Protein AF-A0A1H2PVQ9-F1 (afdb_monomer_lite)

Structure (mmCIF, N/CA/C/O backbone):
data_AF-A0A1H2PVQ9-F1
#
_entry.id   AF-A0A1H2PVQ9-F1
#
loop_
_atom_site.group_PDB
_atom_site.id
_atom_site.type_symbol
_atom_site.label_atom_id
_atom_site.label_alt_id
_atom_site.label_comp_id
_atom_site.label_asym_id
_atom_site.label_entity_id
_atom_site.label_seq_id
_atom_site.pdbx_PDB_ins_code
_atom_site.Cartn_x
_atom_site.Cartn_y
_atom_site.Cartn_z
_atom_site.occupancy
_atom_site.B_iso_or_equiv
_atom_site.auth_seq_id
_atom_site.auth_comp_id
_atom_site.auth_asym_id
_atom_site.auth_atom_id
_atom_site.pdbx_PDB_model_num
ATOM 1 N N . MET A 1 1 ? 23.076 -23.804 39.103 1.00 46.53 1 MET A N 1
ATOM 2 C CA . MET A 1 1 ? 24.367 -23.085 39.183 1.00 46.53 1 MET A CA 1
ATOM 3 C C . MET A 1 1 ? 24.792 -22.706 37.768 1.00 46.53 1 MET A C 1
ATOM 5 O O . MET A 1 1 ? 24.762 -23.569 36.904 1.00 46.53 1 MET A O 1
ATOM 9 N N . LYS A 1 2 ? 25.068 -21.416 37.525 1.00 51.56 2 LYS A N 1
ATOM 10 C CA . LYS A 1 2 ? 25.688 -20.866 36.295 1.00 51.56 2 LYS A CA 1
ATOM 11 C C . LYS A 1 2 ? 27.209 -21.142 36.318 1.00 51.56 2 LYS A C 1
ATOM 13 O O . LYS A 1 2 ? 27.710 -21.389 37.415 1.00 51.56 2 LYS A O 1
ATOM 18 N N . PRO A 1 3 ? 27.922 -21.135 35.172 1.00 59.91 3 PRO A N 1
ATOM 19 C CA . PRO A 1 3 ? 28.405 -19.909 34.477 1.00 59.91 3 PRO A CA 1
ATOM 20 C C . PRO A 1 3 ? 28.147 -19.989 32.946 1.00 59.91 3 PRO A C 1
ATOM 22 O O . PRO A 1 3 ? 28.034 -21.085 32.422 1.00 59.91 3 PRO A O 1
ATOM 25 N N . VAL A 1 4 ? 27.906 -18.977 32.098 1.00 60.16 4 VAL A N 1
ATOM 26 C CA . VAL A 1 4 ? 28.283 -17.555 31.901 1.00 60.16 4 VAL A CA 1
ATOM 27 C C . VAL A 1 4 ? 29.777 -17.296 31.700 1.00 60.16 4 VAL A C 1
ATOM 29 O O . VAL A 1 4 ? 30.481 -17.169 32.693 1.00 60.16 4 VAL A O 1
ATOM 32 N N . ALA A 1 5 ? 30.197 -17.132 30.430 1.00 50.91 5 ALA A N 1
ATOM 33 C CA . ALA A 1 5 ? 31.037 -16.046 29.867 1.00 50.91 5 ALA A CA 1
ATOM 34 C C . ALA A 1 5 ? 31.346 -16.325 28.347 1.00 50.91 5 ALA A C 1
ATOM 36 O O . ALA A 1 5 ? 30.966 -17.391 27.873 1.00 50.91 5 ALA A O 1
ATOM 37 N N . PRO A 1 6 ? 31.984 -15.428 27.552 1.00 63.31 6 PRO A N 1
ATOM 38 C CA . PRO A 1 6 ? 31.331 -14.244 26.967 1.00 63.31 6 PRO A CA 1
ATOM 39 C C . PRO A 1 6 ? 31.821 -13.854 25.529 1.00 63.31 6 PRO A C 1
ATOM 41 O O . PRO A 1 6 ? 32.657 -14.520 24.933 1.00 63.31 6 PRO A O 1
ATOM 44 N N . LEU A 1 7 ? 31.356 -12.678 25.062 1.00 49.09 7 LEU A N 1
ATOM 45 C CA . LEU A 1 7 ? 31.967 -11.745 24.084 1.00 49.09 7 LEU A CA 1
ATOM 46 C C . LEU A 1 7 ? 31.963 -12.103 22.584 1.00 49.09 7 LEU A C 1
ATOM 48 O O . LEU A 1 7 ? 32.812 -12.853 22.139 1.00 49.09 7 LEU A O 1
ATOM 52 N N . PHE A 1 8 ? 31.182 -11.363 21.778 1.00 46.44 8 PHE A N 1
ATOM 53 C CA . PHE A 1 8 ? 31.713 -10.695 20.575 1.00 46.44 8 PHE A CA 1
ATOM 54 C C . PHE A 1 8 ? 30.860 -9.480 20.133 1.00 46.44 8 PHE A C 1
ATOM 56 O O . PHE A 1 8 ? 29.680 -9.589 19.828 1.00 46.44 8 PHE A O 1
ATOM 63 N N . ARG A 1 9 ? 31.542 -8.325 20.125 1.00 50.41 9 ARG A N 1
ATOM 64 C CA . ARG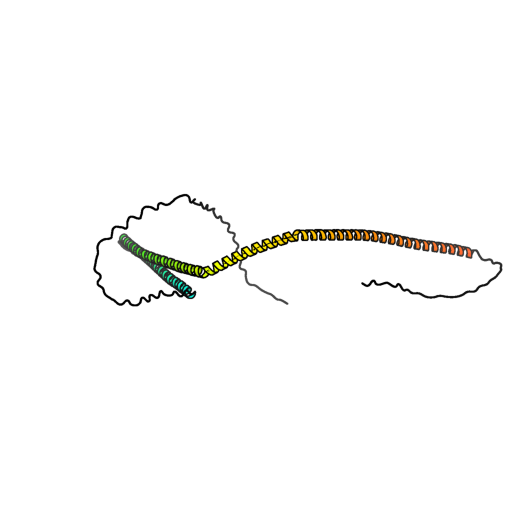 A 1 9 ? 31.454 -7.131 19.252 1.00 50.41 9 ARG A CA 1
ATOM 65 C C . ARG A 1 9 ? 30.114 -6.444 18.906 1.00 50.41 9 ARG A C 1
ATOM 67 O O . ARG A 1 9 ? 29.373 -6.846 18.022 1.00 50.41 9 ARG A O 1
ATOM 74 N N . ARG A 1 10 ? 29.995 -5.238 19.488 1.00 47.19 10 ARG A N 1
ATOM 75 C CA . ARG A 1 10 ? 29.680 -3.923 18.876 1.00 47.19 10 ARG A CA 1
ATOM 76 C C . ARG A 1 10 ? 29.527 -3.878 17.341 1.00 47.19 10 ARG A C 1
ATOM 78 O O . ARG A 1 10 ? 30.500 -4.114 16.630 1.00 47.19 10 ARG A O 1
ATOM 85 N N . ALA A 1 11 ? 28.417 -3.293 16.890 1.00 44.25 11 ALA A N 1
ATOM 86 C CA . ALA A 1 11 ? 28.393 -2.334 15.786 1.00 44.25 11 ALA A CA 1
ATOM 87 C C . ALA A 1 11 ? 27.448 -1.181 16.164 1.00 44.25 11 ALA A C 1
ATOM 89 O O . ALA A 1 11 ? 26.279 -1.392 16.476 1.00 44.25 11 ALA A O 1
ATOM 90 N N . ALA A 1 12 ? 28.008 0.025 16.221 1.00 43.41 12 ALA A N 1
ATOM 91 C CA . ALA A 1 12 ? 27.301 1.273 16.450 1.00 43.41 12 ALA A CA 1
ATOM 92 C C . ALA A 1 12 ? 26.666 1.726 15.129 1.00 43.41 12 ALA A C 1
ATOM 94 O O . ALA A 1 12 ? 27.373 1.859 14.133 1.00 43.41 12 ALA A O 1
ATOM 95 N N . ALA A 1 13 ? 25.356 1.969 15.125 1.00 44.56 13 ALA A N 1
ATOM 96 C CA . ALA A 1 13 ? 24.691 2.703 14.056 1.00 44.56 13 ALA A CA 1
ATOM 97 C C . ALA A 1 13 ? 24.511 4.148 14.526 1.00 44.56 13 ALA A C 1
ATOM 99 O O . ALA A 1 13 ? 23.856 4.415 15.534 1.00 44.56 13 ALA A O 1
ATOM 100 N N . ALA A 1 14 ? 25.183 5.048 13.817 1.00 44.88 14 ALA A N 1
ATOM 101 C CA . ALA A 1 14 ? 25.147 6.481 14.011 1.00 44.88 14 ALA A CA 1
ATOM 102 C C . ALA A 1 14 ? 23.733 7.026 13.766 1.00 44.88 14 ALA A C 1
ATOM 104 O O . ALA A 1 14 ? 23.119 6.752 12.737 1.00 44.88 14 ALA A O 1
ATOM 105 N N . ALA A 1 15 ? 23.248 7.816 14.718 1.00 42.25 15 ALA A N 1
ATOM 106 C CA . ALA A 1 15 ? 22.128 8.718 14.531 1.00 42.25 15 ALA A CA 1
ATOM 107 C C . ALA A 1 15 ? 22.682 10.049 14.006 1.00 42.25 15 ALA A C 1
ATOM 109 O O . ALA A 1 15 ? 23.440 10.716 14.709 1.00 42.25 15 ALA A O 1
ATOM 110 N N . SER A 1 16 ? 22.300 10.420 12.785 1.00 45.09 16 SER A N 1
ATOM 111 C CA . SER A 1 16 ? 22.458 11.778 12.260 1.00 45.09 16 SER A CA 1
ATOM 112 C C . SER A 1 16 ? 21.083 12.453 12.213 1.00 45.09 16 SER A C 1
ATOM 114 O O . SER A 1 16 ? 20.136 11.835 11.722 1.00 45.09 16 SER A O 1
ATOM 116 N N . PRO A 1 17 ? 20.949 13.696 12.707 1.00 56.31 17 PRO A N 1
ATOM 117 C CA . PRO A 1 17 ? 19.758 14.511 12.525 1.00 56.31 17 PRO A CA 1
ATOM 118 C C . PRO A 1 17 ? 19.891 15.327 11.233 1.00 56.31 17 PRO A C 1
ATOM 120 O O . PRO A 1 17 ? 20.794 16.152 11.116 1.00 56.31 17 PRO A O 1
ATOM 123 N N . GLU A 1 18 ? 18.990 15.126 10.274 1.00 51.50 18 GLU A N 1
ATOM 124 C CA . GLU A 1 18 ? 18.892 15.984 9.091 1.00 51.50 18 GLU A CA 1
ATOM 125 C C . GLU A 1 18 ? 17.583 16.780 9.158 1.00 51.50 18 GLU A C 1
ATOM 127 O O . GLU A 1 18 ? 16.498 16.302 8.830 1.00 51.50 18 GLU A O 1
ATOM 132 N N . GLN A 1 19 ? 17.703 18.000 9.684 1.00 49.19 19 GLN A N 1
ATOM 133 C CA . GLN A 1 19 ? 16.797 19.107 9.409 1.00 49.19 19 GLN A CA 1
ATOM 134 C C . GLN A 1 19 ? 17.254 19.745 8.095 1.00 49.19 19 GLN A C 1
ATOM 136 O O . GLN A 1 19 ? 18.367 20.262 8.032 1.00 49.19 19 GLN A O 1
ATOM 141 N N . ALA A 1 20 ? 16.396 19.747 7.079 1.00 47.53 20 ALA A N 1
ATOM 142 C CA . ALA A 1 20 ? 16.506 20.674 5.961 1.00 47.53 20 ALA A CA 1
ATOM 143 C C . ALA A 1 20 ? 15.124 20.934 5.346 1.00 47.53 20 ALA A C 1
ATOM 145 O O . ALA A 1 20 ? 14.461 20.044 4.813 1.00 47.53 20 ALA A O 1
ATOM 146 N N . ASP A 1 21 ? 14.718 22.189 5.504 1.00 43.69 21 ASP A N 1
ATOM 147 C CA . ASP A 1 21 ? 13.762 22.980 4.738 1.00 43.69 21 ASP A CA 1
ATOM 148 C C . ASP A 1 21 ? 13.148 22.346 3.485 1.00 43.69 21 ASP A C 1
ATOM 150 O O . ASP A 1 21 ? 13.800 22.133 2.462 1.00 43.69 21 ASP A O 1
ATOM 154 N N . THR A 1 22 ? 11.824 22.185 3.515 1.00 50.00 22 THR A N 1
ATOM 155 C CA . THR A 1 22 ? 11.014 22.010 2.307 1.00 50.00 22 THR A CA 1
ATOM 156 C C . THR A 1 22 ? 10.300 23.329 1.997 1.00 50.00 22 THR A C 1
ATOM 158 O O . THR A 1 22 ? 9.441 23.748 2.776 1.00 50.00 22 THR A O 1
ATOM 161 N N . PRO A 1 23 ? 10.601 24.009 0.874 1.00 61.19 23 PRO A N 1
ATOM 162 C CA . PRO A 1 23 ? 9.884 25.215 0.503 1.00 61.19 23 PRO A CA 1
ATOM 163 C C . PRO A 1 23 ? 8.470 24.896 0.005 1.00 61.19 23 PRO A C 1
ATOM 165 O O . PRO A 1 23 ? 8.250 24.150 -0.953 1.00 61.19 23 PRO A O 1
ATOM 168 N N . MET A 1 24 ? 7.530 25.549 0.681 1.00 46.62 24 MET A N 1
ATOM 169 C CA . MET A 1 24 ? 6.178 25.927 0.283 1.00 46.62 24 MET A CA 1
ATOM 170 C C . MET A 1 24 ? 6.015 26.026 -1.249 1.00 46.62 24 MET A C 1
ATOM 172 O O . MET A 1 24 ? 6.406 27.010 -1.878 1.00 46.62 24 MET A O 1
ATOM 176 N N . ARG A 1 25 ? 5.409 25.009 -1.874 1.00 49.91 25 ARG A N 1
ATOM 177 C CA . ARG A 1 25 ? 4.905 25.104 -3.251 1.00 49.91 25 ARG A CA 1
ATOM 178 C C . ARG A 1 25 ? 3.414 25.401 -3.214 1.00 49.91 25 ARG A C 1
ATOM 180 O O . ARG A 1 25 ? 2.591 24.515 -3.010 1.00 49.91 25 ARG A O 1
ATOM 187 N N . CYS A 1 26 ? 3.096 26.672 -3.439 1.00 43.72 26 CYS A N 1
ATOM 188 C CA . CYS A 1 26 ? 1.770 27.164 -3.782 1.00 43.72 26 CYS A CA 1
ATOM 189 C C . CYS A 1 26 ? 1.224 26.419 -5.011 1.00 43.72 26 CYS A C 1
ATOM 191 O O . CYS A 1 26 ? 1.587 26.725 -6.147 1.00 43.72 26 CYS A O 1
ATOM 193 N N . THR A 1 27 ? 0.317 25.466 -4.810 1.00 51.00 27 THR A N 1
ATOM 194 C CA . THR A 1 27 ? -0.536 24.949 -5.883 1.00 51.00 27 THR A CA 1
ATOM 195 C C . THR A 1 27 ? -1.654 25.954 -6.134 1.00 51.00 27 THR A C 1
ATOM 197 O O . THR A 1 27 ? -2.670 25.970 -5.441 1.00 51.00 27 THR A O 1
ATOM 200 N N . ARG A 1 28 ? -1.441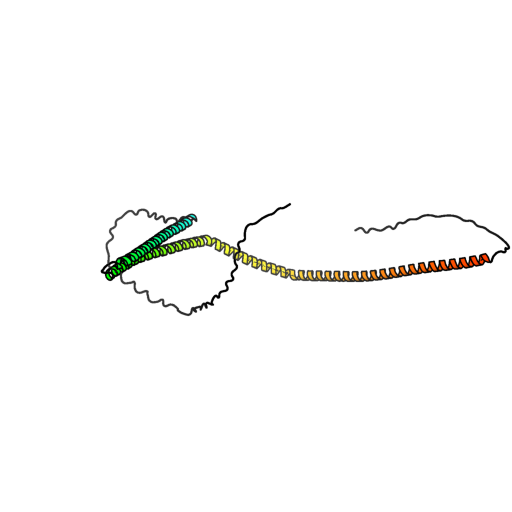 26.826 -7.120 1.00 52.88 28 ARG A N 1
ATOM 201 C CA . ARG A 1 28 ? -2.470 27.700 -7.684 1.00 52.88 28 ARG A CA 1
ATOM 202 C C . ARG A 1 28 ? -3.415 26.840 -8.522 1.00 52.88 28 ARG A C 1
ATOM 204 O O . ARG A 1 28 ? -3.032 26.322 -9.565 1.00 52.88 28 ARG A O 1
ATOM 211 N N . THR A 1 29 ? -4.635 26.682 -8.035 1.00 47.88 29 THR A N 1
ATOM 212 C CA . THR A 1 29 ? -5.787 26.132 -8.747 1.00 47.88 29 THR A CA 1
ATOM 213 C C . THR A 1 29 ? -6.168 27.051 -9.917 1.00 47.88 29 THR A C 1
ATOM 215 O O . THR A 1 29 ? -6.478 28.222 -9.686 1.00 47.88 29 THR A O 1
ATOM 218 N N . PRO A 1 30 ? -6.169 26.589 -11.182 1.00 58.12 30 PRO A N 1
ATOM 219 C CA . PRO A 1 30 ? -6.862 27.307 -12.238 1.00 58.12 30 PRO A CA 1
ATOM 220 C C . PRO A 1 30 ? -8.361 27.002 -12.157 1.00 58.12 30 PRO A C 1
ATOM 222 O O . PRO A 1 30 ? -8.808 25.864 -12.279 1.00 58.12 30 PRO A O 1
ATOM 225 N N . SER A 1 31 ? -9.109 28.073 -11.909 1.00 49.84 31 SER A N 1
ATOM 226 C CA . SER A 1 31 ? -10.562 28.159 -11.958 1.00 49.84 31 SER A CA 1
ATOM 227 C C . SER A 1 31 ? -11.101 27.659 -13.303 1.00 49.84 31 SER A C 1
ATOM 229 O O . SER A 1 31 ? -10.715 28.156 -14.361 1.00 49.84 31 SER A O 1
ATOM 231 N N . LEU A 1 32 ? -12.008 26.683 -13.245 1.00 51.34 32 LEU A N 1
ATOM 232 C CA . LEU A 1 32 ? -12.871 26.279 -14.350 1.00 51.34 32 LEU A CA 1
ATOM 233 C C . LEU A 1 32 ? -13.966 27.338 -14.504 1.00 51.34 32 LEU A C 1
ATOM 235 O O . LEU A 1 32 ? -14.970 27.311 -13.797 1.00 51.34 32 LEU A O 1
ATOM 239 N N . ALA A 1 33 ? -13.772 28.268 -15.434 1.00 46.38 33 ALA A N 1
ATOM 240 C CA . ALA A 1 33 ? -14.823 29.167 -15.881 1.00 46.38 33 ALA A CA 1
ATOM 241 C C . ALA A 1 33 ? -14.842 29.212 -17.411 1.00 46.38 33 ALA A C 1
ATOM 243 O O . ALA A 1 33 ? -13.882 29.641 -18.040 1.00 46.38 33 ALA A O 1
ATOM 244 N N . SER A 1 34 ? -15.982 28.790 -17.961 1.00 54.53 34 SER A N 1
ATOM 245 C CA . SER A 1 34 ? -16.495 29.122 -19.292 1.00 54.53 34 SER A CA 1
ATOM 246 C C . SER A 1 34 ? -15.650 28.735 -20.505 1.00 54.53 34 SER A C 1
ATOM 248 O O . SER A 1 34 ? -14.763 29.474 -20.898 1.00 54.53 34 SER A O 1
ATOM 250 N N . LEU A 1 35 ? -16.070 27.674 -21.202 1.00 50.03 35 LEU A N 1
ATOM 251 C CA . LEU A 1 35 ? -16.243 27.678 -22.662 1.00 50.03 35 LEU A CA 1
ATOM 252 C C . LEU A 1 35 ? -17.237 26.568 -23.041 1.00 50.03 35 LEU A C 1
ATOM 254 O O . LEU A 1 35 ? -16.970 25.375 -22.927 1.00 50.03 35 LEU A O 1
ATOM 258 N N . ARG A 1 36 ? -18.438 27.008 -23.419 1.00 53.19 36 ARG A N 1
ATOM 259 C CA . ARG A 1 36 ? -19.508 26.207 -24.026 1.00 53.19 36 ARG A CA 1
ATOM 260 C C . ARG A 1 36 ? -19.235 26.016 -25.536 1.00 53.19 36 ARG A C 1
ATOM 262 O O . ARG A 1 36 ? -18.372 26.701 -26.080 1.00 53.19 36 ARG A O 1
ATOM 269 N N . PRO A 1 37 ? -19.932 25.076 -26.201 1.00 50.53 37 PRO A N 1
ATOM 270 C CA . PRO A 1 37 ? -19.406 24.326 -27.339 1.00 50.53 37 PRO A CA 1
ATOM 271 C C . PRO A 1 37 ? -19.652 25.002 -28.694 1.00 50.53 37 PRO A C 1
ATOM 273 O O . PRO A 1 37 ? -20.776 25.374 -29.019 1.00 50.53 37 PRO A O 1
ATOM 276 N N . LEU A 1 38 ? -18.617 25.047 -29.534 1.00 48.50 38 LEU A N 1
ATOM 277 C CA . LEU A 1 38 ? -18.740 25.211 -30.984 1.00 48.50 38 LEU A CA 1
ATOM 278 C C . LEU A 1 38 ? -18.745 23.812 -31.614 1.00 48.50 38 LEU A C 1
ATOM 280 O O . LEU A 1 38 ? -17.711 23.271 -31.987 1.00 48.50 38 LEU A O 1
ATOM 284 N N . THR A 1 39 ? -19.929 23.205 -31.684 1.00 53.03 39 THR A N 1
ATOM 285 C CA . THR A 1 39 ? -20.186 21.978 -32.457 1.00 53.03 39 THR A CA 1
ATOM 286 C C . THR A 1 39 ? -21.333 22.251 -33.419 1.00 53.03 39 THR A C 1
ATOM 288 O O . THR A 1 39 ? -22.479 21.958 -33.117 1.00 53.03 39 THR A O 1
ATOM 291 N N . ALA A 1 40 ? -21.027 22.888 -34.551 1.00 50.62 40 ALA A N 1
ATOM 292 C CA . ALA A 1 40 ? -21.907 22.968 -35.721 1.00 50.62 40 ALA A CA 1
ATOM 293 C C . ALA A 1 40 ? -21.153 23.608 -36.901 1.00 50.62 40 ALA A C 1
ATOM 295 O O . ALA A 1 40 ? -21.370 24.777 -37.183 1.00 50.62 40 ALA A O 1
ATOM 296 N N . ALA A 1 41 ? -20.228 22.877 -37.539 1.00 45.88 41 ALA A N 1
ATOM 297 C CA . ALA A 1 41 ? -19.776 23.114 -38.926 1.00 45.88 41 ALA A CA 1
ATOM 298 C C . ALA A 1 41 ? -18.613 22.172 -39.298 1.00 45.88 41 ALA A C 1
ATOM 300 O O . ALA A 1 41 ? -17.490 22.613 -39.512 1.00 45.88 41 ALA A O 1
ATOM 301 N N . LEU A 1 42 ? -18.855 20.860 -39.351 1.00 41.91 42 LEU A N 1
ATOM 302 C CA . LEU A 1 42 ? -17.997 19.937 -40.116 1.00 41.91 42 LEU A CA 1
ATOM 303 C C . LEU A 1 42 ? -18.757 18.643 -40.439 1.00 41.91 42 LEU A C 1
ATOM 305 O O . LEU A 1 42 ? -18.307 17.530 -40.208 1.00 41.91 42 LEU A O 1
ATOM 309 N N . ALA A 1 43 ? -19.965 18.825 -40.965 1.00 42.72 43 ALA A N 1
ATOM 310 C CA . ALA A 1 43 ? -20.783 17.786 -41.579 1.00 42.72 43 ALA A CA 1
ATOM 311 C C . ALA A 1 43 ? -21.198 18.271 -42.976 1.00 42.72 43 ALA A C 1
ATOM 313 O O . ALA A 1 43 ? -22.370 18.502 -43.234 1.00 42.72 43 ALA A O 1
ATOM 314 N N . ALA A 1 44 ? -20.213 18.537 -43.839 1.00 42.28 44 ALA A N 1
ATOM 315 C CA . ALA A 1 44 ? -20.416 18.861 -45.256 1.00 42.28 44 ALA A CA 1
ATOM 316 C C . ALA A 1 44 ? -19.080 18.813 -46.025 1.00 42.28 44 ALA A C 1
ATOM 318 O O . ALA A 1 44 ? -18.648 19.813 -46.585 1.00 42.28 44 ALA A O 1
ATOM 319 N N . ALA A 1 45 ? -18.368 17.680 -46.001 1.00 41.88 45 ALA A N 1
ATOM 320 C CA . ALA A 1 45 ? -17.164 17.504 -46.831 1.00 41.88 45 ALA A CA 1
ATOM 321 C C . ALA A 1 45 ? -16.841 16.036 -47.175 1.00 41.88 45 ALA A C 1
ATOM 323 O O . ALA A 1 45 ? -15.690 15.701 -47.421 1.00 41.88 45 ALA A O 1
ATOM 324 N N . LEU A 1 46 ? -17.841 15.148 -47.200 1.00 42.78 46 LEU A N 1
ATOM 325 C CA . LEU A 1 46 ? -17.706 13.768 -47.693 1.00 42.78 46 LEU A CA 1
ATOM 326 C C . LEU A 1 46 ? -18.980 13.376 -48.456 1.00 42.78 46 LEU A C 1
ATOM 328 O O . LEU A 1 46 ? -19.724 12.487 -48.062 1.00 42.78 46 LEU A O 1
ATOM 332 N N . ALA A 1 47 ? -19.278 14.114 -49.524 1.00 46.06 47 ALA A N 1
ATOM 333 C CA . ALA A 1 47 ? -20.384 13.805 -50.429 1.00 46.06 47 ALA A CA 1
ATOM 334 C C . ALA A 1 47 ? -20.086 14.259 -51.867 1.00 46.06 47 ALA A C 1
ATOM 336 O O . ALA A 1 47 ? -20.952 14.819 -52.521 1.00 46.06 47 ALA A O 1
ATOM 337 N N . VAL A 1 48 ? -18.862 14.046 -52.363 1.00 49.22 48 VAL A N 1
ATOM 338 C CA . VAL A 1 48 ? -18.546 14.109 -53.802 1.00 49.22 48 VAL A CA 1
ATOM 339 C C . VAL A 1 48 ? -17.395 13.142 -54.088 1.00 49.22 48 VAL A C 1
ATOM 341 O O . VAL A 1 48 ? -16.248 13.551 -54.147 1.00 49.22 48 VAL A O 1
ATOM 344 N N . PHE A 1 49 ? -17.689 11.846 -54.179 1.00 43.19 49 PHE A N 1
ATOM 345 C CA . PHE A 1 49 ? -16.946 10.873 -55.000 1.00 43.19 49 PHE A CA 1
ATOM 346 C C . PHE A 1 49 ? -17.788 9.589 -55.094 1.00 43.19 49 PHE A C 1
ATOM 348 O O . PHE A 1 49 ? -17.412 8.506 -54.661 1.00 43.19 49 PHE A O 1
ATOM 355 N N . ALA A 1 50 ? -19.005 9.749 -55.616 1.00 44.91 50 ALA A N 1
ATOM 356 C CA . ALA A 1 50 ? -19.856 8.657 -56.061 1.00 44.91 50 ALA A CA 1
ATOM 357 C C . ALA A 1 50 ? -20.023 8.822 -57.574 1.00 44.91 50 ALA A C 1
ATOM 359 O O . ALA A 1 50 ? -20.737 9.715 -58.023 1.00 44.91 50 ALA A O 1
ATOM 360 N N . GLY A 1 51 ? -19.317 8.008 -58.358 1.00 41.09 51 GLY A N 1
ATOM 361 C CA . GLY A 1 51 ? -19.478 7.995 -59.808 1.00 41.09 51 GLY A CA 1
ATOM 362 C C . GLY A 1 51 ? -18.298 7.375 -60.546 1.00 41.09 51 GLY A C 1
ATOM 363 O O . GLY A 1 51 ? -17.225 7.959 -60.583 1.00 41.09 51 GLY A O 1
ATOM 364 N N . ALA A 1 52 ? -18.576 6.241 -61.192 1.00 47.84 52 ALA A N 1
ATOM 365 C CA . ALA A 1 52 ? -17.777 5.557 -62.211 1.00 47.84 52 ALA A CA 1
ATOM 366 C C . ALA A 1 52 ? -16.606 4.686 -61.722 1.00 47.84 52 ALA A C 1
ATOM 368 O O . ALA A 1 52 ? -15.466 5.121 -61.662 1.00 47.84 52 ALA A O 1
ATOM 369 N N . LEU A 1 53 ? -16.906 3.403 -61.490 1.00 48.47 53 LEU A N 1
ATOM 370 C CA . LEU A 1 53 ? -16.290 2.281 -62.214 1.00 48.47 53 LEU A CA 1
ATOM 371 C C . LEU A 1 53 ? -17.179 1.042 -62.021 1.00 48.47 53 LEU A C 1
ATOM 373 O O . LEU A 1 53 ? -17.137 0.358 -61.003 1.00 48.47 53 LEU A O 1
ATOM 377 N N . ALA A 1 54 ? -18.039 0.803 -63.010 1.00 44.69 54 ALA A N 1
ATOM 378 C CA . ALA A 1 54 ? -18.761 -0.446 -63.180 1.00 44.69 54 ALA A CA 1
ATOM 379 C C . ALA A 1 54 ? -17.840 -1.442 -63.902 1.00 44.69 54 ALA A C 1
ATOM 381 O O . ALA A 1 54 ? -17.400 -1.171 -65.017 1.00 44.69 54 ALA A O 1
ATOM 382 N N . VAL A 1 55 ? -17.563 -2.587 -63.277 1.00 52.72 55 VAL A N 1
ATOM 383 C CA . VAL A 1 55 ? -16.963 -3.769 -63.917 1.00 52.72 55 VAL A CA 1
ATOM 384 C C . VAL A 1 55 ? -17.825 -4.979 -63.526 1.00 52.72 55 VAL A C 1
ATOM 386 O O . VAL A 1 55 ? -18.209 -5.084 -62.358 1.00 52.72 55 VAL A O 1
ATOM 389 N N . PRO A 1 56 ? -18.210 -5.846 -64.481 1.00 53.19 56 PRO A N 1
ATOM 390 C CA . PRO A 1 56 ? -19.248 -6.848 -64.278 1.00 53.19 56 PRO A CA 1
ATOM 391 C C . PRO A 1 56 ? -18.776 -8.032 -63.429 1.00 53.19 56 PRO A C 1
ATOM 393 O O . PRO A 1 56 ? -17.647 -8.508 -63.533 1.00 53.19 56 PRO A O 1
ATOM 396 N N . VAL A 1 57 ? -19.712 -8.527 -62.621 1.00 49.38 57 VAL A N 1
ATOM 397 C CA . VAL A 1 57 ? -19.636 -9.757 -61.833 1.00 49.38 57 VAL A CA 1
ATOM 398 C C . VAL A 1 57 ? -19.625 -10.960 -62.778 1.00 49.38 57 VAL A C 1
ATOM 400 O O . VAL A 1 57 ? -20.636 -11.273 -63.403 1.00 49.38 57 VAL A O 1
ATOM 403 N N . ALA A 1 58 ? -18.491 -11.657 -62.855 1.00 46.75 58 ALA A N 1
ATOM 404 C CA . ALA A 1 58 ? -18.432 -13.031 -63.333 1.00 46.75 58 ALA A CA 1
ATOM 405 C C . ALA A 1 58 ? -18.516 -13.963 -62.119 1.00 46.75 58 ALA A C 1
ATOM 407 O O . ALA A 1 58 ? -17.640 -13.976 -61.253 1.00 46.75 58 ALA A O 1
ATOM 408 N N . ALA A 1 59 ? -19.615 -14.709 -62.048 1.00 50.16 59 ALA A N 1
ATOM 409 C CA . ALA A 1 59 ? -19.857 -15.734 -61.052 1.00 50.16 59 ALA A CA 1
ATOM 410 C C . ALA A 1 59 ? -18.837 -16.873 -61.202 1.00 50.16 59 ALA A C 1
ATOM 412 O O . ALA A 1 59 ? -18.892 -17.650 -62.152 1.00 50.16 59 ALA A O 1
ATOM 413 N N . LEU A 1 60 ? -17.935 -16.997 -60.230 1.00 48.12 60 LEU A N 1
ATOM 414 C CA . LEU A 1 60 ? -17.231 -18.241 -59.947 1.00 48.12 60 LEU A CA 1
ATOM 415 C C . LEU A 1 60 ? -17.732 -18.749 -58.600 1.00 48.12 60 LEU A C 1
ATOM 417 O O . LEU A 1 60 ? -17.357 -18.246 -57.542 1.00 48.12 60 LEU A O 1
ATOM 421 N N . ALA A 1 61 ? -18.609 -19.748 -58.666 1.00 47.00 61 ALA A N 1
ATOM 422 C CA . ALA A 1 61 ? -18.930 -20.616 -57.551 1.00 47.00 61 ALA A CA 1
ATOM 423 C C . ALA A 1 61 ? -17.651 -21.364 -57.145 1.00 47.00 61 ALA A C 1
ATOM 425 O O . ALA A 1 61 ? -17.291 -22.378 -57.738 1.00 47.00 61 ALA A O 1
ATOM 426 N N . GLN A 1 62 ? -16.939 -20.825 -56.159 1.00 53.22 62 GLN A N 1
ATOM 427 C CA . GLN A 1 62 ? -15.892 -21.533 -55.439 1.00 53.22 62 GLN A CA 1
ATOM 428 C C . GLN A 1 62 ? -16.423 -21.824 -54.043 1.00 53.22 62 GLN A C 1
ATOM 430 O O . GLN A 1 62 ? -16.781 -20.930 -53.278 1.00 53.22 62 GLN A O 1
ATOM 435 N N . THR A 1 63 ? -16.535 -23.117 -53.771 1.00 47.12 63 THR A N 1
ATOM 436 C CA . THR A 1 63 ? -16.843 -23.730 -52.485 1.00 47.12 63 THR A CA 1
ATOM 437 C C . THR A 1 63 ? -16.078 -23.042 -51.360 1.00 47.12 63 THR A C 1
ATOM 439 O O . THR A 1 63 ? -14.854 -23.150 -51.275 1.00 47.12 63 THR A O 1
ATOM 442 N N . ALA A 1 64 ? -16.811 -22.339 -50.497 1.00 41.56 64 ALA A N 1
ATOM 443 C CA . ALA A 1 64 ? -16.282 -21.808 -49.255 1.00 41.56 64 ALA A CA 1
ATOM 444 C C . ALA A 1 64 ? -15.799 -22.979 -48.377 1.00 41.56 64 ALA A C 1
ATOM 446 O O . ALA A 1 64 ? -16.600 -23.873 -48.085 1.00 41.56 64 ALA A O 1
ATOM 447 N N . PRO A 1 65 ? -14.531 -23.011 -47.929 1.00 48.50 65 PRO A N 1
ATOM 448 C CA . PRO A 1 65 ? -14.183 -23.844 -46.790 1.00 48.50 65 PRO A CA 1
ATOM 449 C C . PRO A 1 65 ? -14.969 -23.329 -45.573 1.00 48.50 65 PRO A C 1
ATOM 451 O O . PRO A 1 65 ? -15.173 -22.115 -45.451 1.00 48.50 65 PRO A O 1
ATOM 454 N N . PRO A 1 66 ? -15.440 -24.207 -44.671 1.00 42.66 66 PRO A N 1
ATOM 455 C CA . PRO A 1 66 ? -16.119 -23.761 -43.469 1.00 42.66 66 PRO A CA 1
ATOM 456 C C . PRO A 1 66 ? -15.177 -22.837 -42.701 1.00 42.66 66 PRO A C 1
ATOM 458 O O . PRO A 1 66 ? -14.083 -23.239 -42.299 1.00 42.66 66 PRO A O 1
ATOM 461 N N . ALA A 1 67 ? -15.624 -21.598 -42.504 1.00 42.81 67 ALA A N 1
ATOM 462 C CA . ALA A 1 67 ? -15.047 -20.657 -41.565 1.00 42.81 67 ALA A CA 1
ATOM 463 C C . ALA A 1 67 ? -15.190 -21.234 -40.150 1.00 42.81 67 ALA A C 1
ATOM 465 O O . ALA A 1 67 ? -16.051 -20.845 -39.370 1.00 42.81 67 ALA A O 1
ATOM 466 N N . SER A 1 68 ? -14.309 -22.171 -39.815 1.00 47.41 68 SER A N 1
ATOM 467 C CA . SER A 1 68 ? -13.949 -22.492 -38.443 1.00 47.41 68 SER A CA 1
ATOM 468 C C . SER A 1 68 ? -12.907 -21.464 -38.024 1.00 47.41 68 SER A C 1
ATOM 470 O O . SER A 1 68 ? -11.749 -21.785 -37.776 1.00 47.41 68 SER A O 1
ATOM 472 N N . ALA A 1 69 ? -13.308 -20.192 -37.983 1.00 39.84 69 ALA A N 1
ATOM 473 C CA . ALA A 1 69 ? -12.609 -19.215 -37.170 1.00 39.84 69 ALA A CA 1
ATOM 474 C C . ALA A 1 69 ? -12.987 -19.528 -35.722 1.00 39.84 69 ALA A C 1
ATOM 476 O O . ALA A 1 69 ? -13.810 -18.859 -35.100 1.00 39.84 69 ALA A O 1
ATOM 477 N N . SER A 1 70 ? -12.405 -20.604 -35.195 1.00 41.84 70 SER A N 1
ATOM 478 C CA . SER A 1 70 ? -12.168 -20.721 -33.772 1.00 41.84 70 SER A CA 1
ATOM 479 C C . SER A 1 70 ? -11.338 -19.501 -33.392 1.00 41.84 70 SER A C 1
ATOM 481 O O . SER A 1 70 ? -10.115 -19.496 -33.540 1.00 41.84 70 SER A O 1
ATOM 483 N N . ALA A 1 71 ? -12.013 -18.438 -32.944 1.00 37.56 71 ALA A N 1
ATOM 484 C CA . ALA A 1 71 ? -11.398 -17.492 -32.034 1.00 37.56 71 ALA A CA 1
ATOM 485 C C . ALA A 1 71 ? -10.689 -18.353 -30.983 1.00 37.56 71 ALA A C 1
ATOM 487 O O . ALA A 1 71 ? -11.333 -19.272 -30.458 1.00 37.56 71 ALA A O 1
ATOM 488 N N . PRO A 1 72 ? -9.381 -18.168 -30.728 1.00 40.94 72 PRO A N 1
ATOM 489 C CA . PRO A 1 72 ? -8.748 -18.916 -29.666 1.00 40.94 72 PRO A CA 1
ATOM 490 C C . PRO A 1 72 ? -9.561 -18.597 -28.419 1.00 40.94 72 PRO A C 1
ATOM 492 O O . PRO A 1 72 ? -9.633 -17.442 -27.995 1.00 40.94 72 PRO A O 1
ATOM 495 N N . ALA A 1 73 ? -10.246 -19.612 -27.891 1.00 42.25 73 ALA A N 1
ATOM 496 C CA . ALA A 1 73 ? -10.786 -19.568 -26.556 1.00 42.25 73 ALA A CA 1
ATOM 497 C C . ALA A 1 73 ? -9.569 -19.304 -25.677 1.00 42.25 73 ALA A C 1
ATOM 499 O O . ALA A 1 73 ? -8.772 -20.201 -25.408 1.00 42.25 73 ALA A O 1
ATOM 500 N N . VAL A 1 74 ? -9.348 -18.031 -25.352 1.00 49.41 74 VAL A N 1
ATOM 501 C CA . VAL A 1 74 ? -8.333 -17.608 -24.403 1.00 49.41 74 VAL A CA 1
ATOM 502 C C . VAL A 1 74 ? -8.758 -18.274 -23.117 1.00 49.41 74 VAL A C 1
ATOM 504 O O . VAL A 1 74 ? -9.709 -17.829 -22.474 1.00 49.41 74 VAL A O 1
ATOM 507 N N . ALA A 1 75 ? -8.113 -19.402 -22.818 1.00 47.09 75 ALA A N 1
ATOM 508 C CA . ALA A 1 75 ? -8.252 -20.113 -21.569 1.00 47.09 75 ALA A CA 1
ATOM 509 C C . ALA A 1 75 ? -8.072 -19.061 -20.477 1.00 47.09 75 ALA A C 1
ATOM 511 O O . ALA A 1 75 ? -6.974 -18.562 -20.257 1.00 47.09 75 ALA A O 1
ATOM 512 N N . SER A 1 76 ? -9.175 -18.617 -19.884 1.00 56.66 76 SER A N 1
ATOM 513 C CA . SER A 1 76 ? -9.210 -17.464 -18.984 1.00 56.66 76 SER A CA 1
ATOM 514 C C . SER A 1 76 ? -8.866 -17.970 -17.588 1.00 56.66 76 SER A C 1
ATOM 516 O O . SER A 1 76 ? -9.648 -17.887 -16.649 1.00 56.66 76 SER A O 1
ATOM 518 N N . GLY A 1 77 ? -7.713 -18.625 -17.497 1.00 64.69 77 GLY A N 1
ATOM 519 C CA . GLY A 1 77 ? -7.181 -19.194 -16.275 1.00 64.69 77 GLY A CA 1
ATOM 520 C C . GLY A 1 77 ? -6.046 -18.331 -15.726 1.00 64.69 77 GLY A C 1
ATOM 521 O O . GLY A 1 77 ? -5.373 -17.634 -16.495 1.00 64.69 77 GLY A O 1
ATOM 522 N N . PRO A 1 78 ? -5.779 -18.403 -14.412 1.00 70.06 78 PRO A N 1
ATOM 523 C CA . PRO A 1 78 ? -4.609 -17.763 -13.805 1.00 70.06 78 PRO A CA 1
ATOM 524 C C . PRO A 1 78 ? -3.295 -18.180 -14.493 1.00 70.06 78 PRO A C 1
ATOM 526 O O . PRO A 1 78 ? -2.376 -17.370 -14.611 1.00 70.06 78 PRO A O 1
ATOM 529 N N . ASP A 1 79 ? -3.242 -19.395 -15.044 1.00 80.94 79 ASP A N 1
ATOM 530 C CA . ASP A 1 79 ? -2.084 -19.923 -15.770 1.00 80.94 79 ASP A CA 1
ATOM 531 C C . ASP A 1 79 ? -1.841 -19.220 -17.115 1.00 80.94 79 ASP A C 1
ATOM 533 O O . ASP A 1 79 ? -0.697 -18.952 -17.484 1.00 80.94 79 ASP A O 1
ATOM 537 N N . ALA A 1 80 ? -2.903 -18.837 -17.832 1.00 80.06 80 ALA A N 1
ATOM 538 C CA . ALA A 1 80 ? -2.779 -18.101 -19.090 1.00 80.06 80 ALA A CA 1
ATOM 539 C C . ALA A 1 80 ? -2.297 -16.661 -18.867 1.00 80.06 80 ALA A C 1
ATOM 541 O O . ALA A 1 80 ? -1.565 -16.109 -19.690 1.00 80.06 80 ALA A O 1
ATOM 542 N N . TYR A 1 81 ? -2.655 -16.062 -17.727 1.00 80.56 81 TYR A N 1
ATOM 543 C CA . TYR A 1 81 ? -2.131 -14.758 -17.335 1.00 80.56 81 TYR A CA 1
ATOM 544 C C . TYR A 1 81 ? -0.647 -14.819 -16.980 1.00 80.56 81 TYR A C 1
ATOM 546 O O . TYR A 1 81 ? 0.139 -14.019 -17.489 1.00 80.56 81 TYR A O 1
ATOM 554 N N . ALA A 1 82 ? -0.252 -15.789 -16.154 1.00 87.00 82 ALA A N 1
ATOM 555 C CA . ALA A 1 82 ? 1.147 -15.991 -15.802 1.00 87.00 82 ALA A CA 1
ATOM 556 C C . ALA A 1 82 ? 2.011 -16.255 -17.051 1.00 87.00 82 ALA A C 1
ATOM 558 O O . ALA A 1 82 ? 3.121 -15.726 -17.159 1.00 87.00 82 ALA A O 1
ATOM 559 N N . ALA A 1 83 ? 1.481 -17.006 -18.025 1.00 89.19 83 ALA A N 1
ATOM 560 C CA . ALA A 1 83 ? 2.124 -17.228 -19.317 1.00 89.19 83 ALA A CA 1
ATOM 561 C C . ALA A 1 83 ? 2.254 -15.935 -20.146 1.00 89.19 83 ALA A C 1
ATOM 563 O O . ALA A 1 83 ? 3.327 -15.670 -20.690 1.00 89.19 83 ALA A O 1
ATOM 564 N N . ALA A 1 84 ? 1.211 -15.100 -20.200 1.00 87.50 84 ALA A N 1
ATOM 565 C CA . ALA A 1 84 ? 1.251 -13.810 -20.893 1.00 87.50 84 ALA A CA 1
ATOM 566 C C . ALA A 1 84 ? 2.237 -12.819 -20.241 1.00 87.50 84 ALA A C 1
ATOM 568 O O . ALA A 1 84 ? 3.010 -12.170 -20.940 1.00 87.50 84 ALA A O 1
ATOM 569 N N . GLU A 1 85 ? 2.292 -12.736 -18.908 1.00 89.56 85 GLU A N 1
ATOM 570 C CA . GLU A 1 85 ? 3.298 -11.910 -18.222 1.00 89.56 85 GLU A CA 1
ATOM 571 C C . GLU A 1 85 ? 4.725 -12.432 -18.435 1.00 89.56 85 GLU A C 1
ATOM 573 O O . GLU A 1 85 ? 5.672 -11.651 -18.538 1.00 89.56 85 GLU A O 1
ATOM 578 N N . ALA A 1 86 ? 4.909 -13.753 -18.495 1.00 92.81 86 ALA A N 1
ATOM 579 C CA . ALA A 1 86 ? 6.202 -14.340 -18.818 1.00 92.81 86 ALA A CA 1
ATOM 580 C C . ALA A 1 86 ? 6.636 -14.017 -20.256 1.00 92.81 86 ALA A C 1
ATOM 582 O O . ALA A 1 86 ? 7.816 -13.744 -20.471 1.00 92.81 86 ALA A O 1
ATOM 583 N N . HIS A 1 87 ? 5.703 -14.008 -21.210 1.00 91.94 87 HIS A N 1
ATOM 584 C CA . HIS A 1 87 ? 5.955 -13.577 -22.585 1.00 91.94 87 HIS A CA 1
ATOM 585 C C . HIS A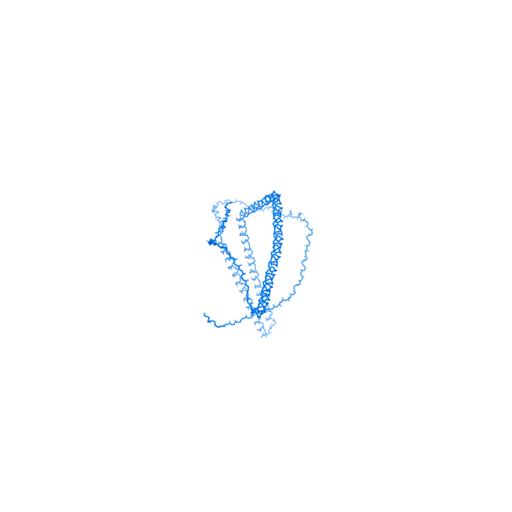 1 87 ? 6.413 -12.115 -22.639 1.00 91.94 87 HIS A C 1
ATOM 587 O O . HIS A 1 87 ? 7.481 -11.833 -23.175 1.00 91.94 87 HIS A O 1
ATOM 593 N N . ASP A 1 88 ? 5.684 -11.213 -21.980 1.00 91.12 88 ASP A N 1
ATOM 594 C CA . ASP A 1 88 ? 6.017 -9.784 -21.946 1.00 91.12 88 ASP A CA 1
ATOM 595 C C . ASP A 1 88 ? 7.409 -9.533 -21.359 1.00 91.12 88 ASP A C 1
ATOM 597 O O . ASP A 1 88 ? 8.183 -8.739 -21.892 1.00 91.12 88 ASP A O 1
ATOM 601 N N . ARG A 1 89 ? 7.774 -10.262 -20.293 1.00 94.00 89 ARG A N 1
ATOM 602 C CA . ARG A 1 89 ? 9.123 -10.193 -19.710 1.00 94.00 89 ARG A CA 1
ATOM 603 C C . ARG A 1 89 ? 10.210 -10.652 -20.683 1.00 94.00 89 ARG A C 1
ATOM 605 O O . ARG A 1 89 ? 11.286 -10.060 -20.695 1.00 94.00 89 ARG A O 1
ATOM 612 N N . ARG A 1 90 ? 9.952 -11.689 -21.486 1.00 96.44 90 ARG A N 1
ATOM 613 C CA . ARG A 1 90 ? 10.909 -12.186 -22.491 1.00 96.44 90 ARG A CA 1
ATOM 614 C C . ARG A 1 90 ? 11.096 -11.186 -23.630 1.00 96.44 90 ARG A C 1
ATOM 616 O O . ARG A 1 90 ? 12.232 -10.905 -23.995 1.00 96.44 90 ARG A O 1
ATOM 623 N N . GLU A 1 91 ? 10.012 -10.613 -24.149 1.00 95.12 91 GLU A N 1
ATOM 624 C CA . GLU A 1 91 ? 10.087 -9.580 -25.194 1.00 95.12 91 GLU A CA 1
ATOM 625 C C . GLU A 1 91 ? 10.812 -8.325 -24.702 1.00 95.12 91 GLU A C 1
ATOM 627 O O . GLU A 1 91 ? 11.620 -7.733 -25.420 1.00 95.12 91 GLU A O 1
ATOM 632 N N . GLN A 1 92 ? 10.562 -7.939 -23.451 1.00 95.06 92 GLN A N 1
ATOM 633 C CA . GLN A 1 92 ? 11.228 -6.804 -22.831 1.00 95.06 92 GLN A CA 1
ATOM 634 C C . GLN A 1 92 ? 12.731 -7.060 -22.652 1.00 95.06 92 GLN A C 1
ATOM 636 O O . GLN A 1 92 ? 13.532 -6.206 -23.023 1.00 95.06 92 GLN A O 1
ATOM 641 N N . ALA A 1 93 ? 13.122 -8.257 -22.204 1.00 97.06 93 ALA A N 1
ATOM 642 C CA . ALA A 1 93 ? 14.528 -8.650 -22.127 1.00 97.06 93 ALA A CA 1
ATOM 643 C C . ALA A 1 93 ? 15.220 -8.626 -23.505 1.00 97.06 93 ALA A C 1
ATOM 645 O O . ALA A 1 93 ? 16.336 -8.123 -23.619 1.00 97.06 93 ALA A O 1
ATOM 646 N N . ALA A 1 94 ? 14.543 -9.084 -24.564 1.00 97.12 94 ALA A N 1
ATOM 647 C CA . ALA A 1 94 ? 15.071 -9.035 -25.930 1.00 97.12 94 ALA A CA 1
ATOM 648 C C . ALA A 1 94 ? 15.230 -7.595 -26.464 1.00 97.12 94 ALA A C 1
ATOM 650 O O . ALA A 1 94 ? 16.140 -7.305 -27.241 1.00 97.12 94 ALA A O 1
ATOM 651 N N . LEU A 1 95 ? 14.356 -6.659 -26.073 1.00 97.44 95 LEU A N 1
ATOM 652 C CA . LEU A 1 95 ? 14.556 -5.231 -26.360 1.00 97.44 95 LEU A CA 1
ATOM 653 C C . LEU A 1 95 ? 15.752 -4.657 -25.601 1.00 97.44 95 LEU A C 1
ATOM 655 O O . LEU A 1 95 ? 16.517 -3.882 -26.172 1.00 97.44 95 LEU A O 1
ATOM 659 N N . ASP A 1 96 ? 15.915 -5.016 -24.331 1.00 96.75 96 ASP A N 1
ATOM 660 C CA . ASP A 1 96 ? 17.007 -4.506 -23.502 1.00 96.75 96 ASP A CA 1
ATOM 661 C C . ASP A 1 96 ? 18.372 -5.016 -23.985 1.00 96.75 96 ASP A C 1
ATOM 663 O O . ASP A 1 96 ? 19.340 -4.254 -24.019 1.00 96.75 96 ASP A O 1
ATOM 667 N N . GLU A 1 97 ? 18.438 -6.252 -24.478 1.00 98.19 97 GLU A N 1
ATOM 668 C CA . GLU A 1 97 ? 19.622 -6.779 -25.157 1.00 98.19 97 GLU A CA 1
ATOM 669 C C . GLU A 1 97 ? 19.962 -5.981 -26.427 1.00 98.19 97 GLU A C 1
ATOM 671 O O . GLU A 1 97 ? 21.111 -5.571 -26.613 1.00 98.19 97 GLU A O 1
ATOM 676 N N . ARG A 1 98 ? 18.962 -5.675 -27.267 1.00 97.88 98 ARG A N 1
ATOM 677 C CA . ARG A 1 98 ? 19.146 -4.842 -28.471 1.00 97.88 98 ARG A CA 1
ATOM 678 C C . ARG A 1 98 ? 19.623 -3.429 -28.130 1.00 97.88 98 ARG A C 1
ATOM 680 O O . ARG A 1 98 ? 20.507 -2.903 -28.801 1.00 97.88 98 ARG A O 1
ATOM 687 N N . ARG A 1 99 ? 19.114 -2.826 -27.050 1.00 97.69 99 ARG A N 1
ATOM 688 C CA . ARG A 1 99 ? 19.607 -1.528 -26.544 1.00 97.69 99 ARG A CA 1
ATOM 689 C C . ARG A 1 99 ? 21.068 -1.598 -26.133 1.00 97.69 99 ARG A C 1
ATOM 691 O O . ARG A 1 99 ? 21.836 -0.702 -26.478 1.00 97.69 99 ARG A O 1
ATOM 698 N N . ALA A 1 100 ? 21.445 -2.646 -25.404 1.00 98.12 100 ALA A N 1
ATOM 699 C CA . ALA A 1 100 ? 22.823 -2.848 -24.981 1.00 98.12 100 ALA A CA 1
ATOM 700 C C . ALA A 1 100 ? 23.753 -3.027 -26.188 1.00 98.12 100 ALA A C 1
ATOM 702 O O . ALA A 1 100 ? 24.870 -2.515 -26.183 1.00 98.12 100 ALA A O 1
ATOM 703 N N . ASP A 1 101 ? 23.292 -3.700 -27.241 1.00 97.94 101 ASP A N 1
ATOM 704 C CA . ASP A 1 101 ? 24.057 -3.849 -28.475 1.00 97.94 101 ASP A CA 1
ATOM 705 C C . ASP A 1 101 ? 24.279 -2.526 -29.218 1.00 97.94 101 ASP A C 1
ATOM 707 O O . ASP A 1 101 ? 25.414 -2.194 -29.568 1.00 97.94 101 ASP A O 1
ATOM 711 N N . VAL A 1 102 ? 23.226 -1.722 -29.379 1.00 97.94 102 VAL A N 1
ATOM 712 C CA . VAL A 1 102 ? 23.335 -0.374 -29.958 1.00 97.94 102 VAL A CA 1
ATOM 713 C C . VAL A 1 102 ? 24.272 0.510 -29.131 1.00 97.94 102 VAL A C 1
ATOM 715 O O . VAL A 1 102 ? 25.063 1.267 -29.696 1.00 97.94 102 VAL A O 1
ATOM 718 N N . ALA A 1 103 ? 24.227 0.402 -27.799 1.00 97.56 103 ALA A N 1
ATOM 719 C CA . ALA A 1 103 ? 25.131 1.130 -26.912 1.00 97.56 103 ALA A CA 1
ATOM 720 C C . ALA A 1 103 ? 26.596 0.713 -27.123 1.00 97.56 103 ALA A C 1
ATOM 722 O O . ALA A 1 103 ? 27.448 1.578 -27.316 1.00 97.56 103 ALA A O 1
ATOM 723 N N . ARG A 1 104 ? 26.883 -0.596 -27.202 1.00 98.31 104 ARG A N 1
ATOM 724 C CA . ARG A 1 104 ? 28.234 -1.094 -27.515 1.00 98.31 104 ARG A CA 1
ATOM 725 C C . ARG A 1 104 ? 28.728 -0.585 -28.868 1.00 98.31 104 ARG A C 1
ATOM 727 O O . ARG A 1 104 ? 29.856 -0.113 -28.961 1.00 98.31 104 ARG A O 1
ATOM 734 N N . ARG A 1 105 ? 27.885 -0.619 -29.907 1.00 97.38 105 ARG A N 1
ATOM 735 C CA . ARG A 1 105 ? 28.232 -0.096 -31.242 1.00 97.38 105 ARG A CA 1
ATOM 736 C C . ARG A 1 105 ? 28.520 1.404 -31.226 1.00 97.38 105 ARG A C 1
ATOM 738 O O . ARG A 1 105 ? 29.459 1.845 -31.885 1.00 97.38 105 ARG A O 1
ATOM 745 N N . ASN A 1 106 ? 27.764 2.178 -30.450 1.00 97.69 106 ASN A N 1
ATOM 746 C CA . ASN A 1 106 ? 28.050 3.594 -30.246 1.00 97.69 106 ASN A CA 1
ATOM 747 C C . ASN A 1 106 ? 29.415 3.811 -29.572 1.00 97.69 106 ASN A C 1
ATOM 749 O O . ASN A 1 106 ? 30.190 4.652 -30.024 1.00 97.69 106 ASN A O 1
ATOM 753 N N . ASP A 1 107 ? 29.737 3.045 -28.531 1.00 97.94 107 ASP A N 1
ATOM 754 C CA . ASP A 1 107 ? 31.018 3.168 -27.830 1.00 97.94 107 ASP A CA 1
ATOM 755 C C . ASP A 1 107 ? 32.199 2.763 -28.721 1.00 97.94 107 ASP A C 1
ATOM 757 O O . ASP A 1 107 ? 33.231 3.435 -28.732 1.00 97.94 107 ASP A O 1
ATOM 761 N N . ASP A 1 108 ? 32.048 1.696 -29.506 1.00 97.19 108 ASP A N 1
ATOM 762 C CA . ASP A 1 108 ? 33.036 1.251 -30.492 1.00 97.19 108 ASP A CA 1
ATOM 763 C C . ASP A 1 108 ? 33.286 2.318 -31.560 1.00 97.19 108 ASP A C 1
ATOM 765 O O . ASP A 1 108 ? 34.443 2.621 -31.867 1.00 97.19 108 ASP A O 1
ATOM 769 N N . MET A 1 109 ? 32.217 2.913 -32.099 1.00 97.38 109 MET A N 1
ATOM 770 C CA . MET A 1 109 ? 32.298 4.012 -33.062 1.00 97.38 109 MET A CA 1
ATOM 771 C C . MET A 1 109 ? 33.054 5.204 -32.467 1.00 97.38 109 MET A C 1
ATOM 773 O O . MET A 1 109 ? 33.989 5.719 -33.085 1.00 97.38 109 MET A O 1
ATOM 777 N N . MET A 1 110 ? 32.733 5.590 -31.228 1.00 96.44 110 MET A N 1
ATOM 778 C CA . MET A 1 110 ? 33.406 6.698 -30.546 1.00 96.44 110 MET A CA 1
ATOM 779 C C . MET A 1 110 ? 34.894 6.420 -30.309 1.00 96.44 110 MET A C 1
ATOM 781 O O . MET A 1 110 ? 35.713 7.323 -30.490 1.00 96.44 110 MET A O 1
ATOM 785 N N . ARG A 1 111 ? 35.270 5.183 -29.956 1.00 97.12 111 ARG A N 1
ATOM 786 C CA . ARG A 1 111 ? 36.684 4.797 -29.814 1.00 97.12 111 ARG A CA 1
ATOM 787 C C . ARG A 1 111 ? 37.427 4.874 -31.147 1.00 97.12 111 ARG A C 1
ATOM 789 O O . ARG A 1 111 ? 38.495 5.477 -31.203 1.00 97.12 111 ARG A O 1
ATOM 796 N N . ARG A 1 112 ? 36.846 4.340 -32.229 1.00 96.62 112 ARG A N 1
ATOM 797 C CA . ARG A 1 112 ? 37.439 4.414 -33.580 1.00 96.62 112 ARG A CA 1
ATOM 798 C C . ARG A 1 112 ? 37.621 5.856 -34.036 1.00 96.62 112 ARG A C 1
ATOM 800 O O . ARG A 1 112 ? 38.670 6.192 -34.576 1.00 96.62 112 ARG A O 1
ATOM 807 N N . TYR A 1 113 ? 36.632 6.708 -33.777 1.00 97.38 113 TYR A N 1
ATOM 808 C CA . TYR A 1 113 ? 36.713 8.128 -34.095 1.00 97.38 113 TYR A CA 1
ATOM 809 C C . TYR A 1 113 ? 37.859 8.820 -33.341 1.00 97.38 113 TYR A C 1
ATOM 811 O O . TYR A 1 113 ? 38.628 9.548 -33.961 1.00 97.38 113 TYR A O 1
ATOM 819 N N . GLN A 1 114 ? 38.033 8.557 -32.039 1.00 96.56 114 GLN A N 1
ATOM 820 C CA . GLN A 1 114 ? 39.159 9.104 -31.264 1.00 96.56 114 GLN A CA 1
ATOM 821 C C . GLN A 1 114 ? 40.516 8.657 -31.824 1.00 96.56 114 GLN A C 1
ATOM 823 O O . GLN A 1 114 ? 41.400 9.487 -32.024 1.00 96.56 114 GLN A O 1
ATOM 828 N N . THR A 1 115 ? 40.679 7.368 -32.139 1.00 97.38 115 THR A N 1
ATOM 829 C CA . THR A 1 115 ? 41.905 6.866 -32.779 1.00 97.38 115 THR A CA 1
ATOM 830 C C . THR A 1 115 ? 42.154 7.560 -34.118 1.00 97.38 115 THR A C 1
ATOM 832 O O . THR A 1 115 ? 43.241 8.081 -34.350 1.00 97.38 115 THR A O 1
ATOM 835 N N . GLN A 1 116 ? 41.124 7.676 -34.959 1.00 96.06 116 GLN A N 1
ATOM 836 C CA . GLN A 1 116 ? 41.237 8.321 -36.264 1.00 96.06 116 GLN A CA 1
ATOM 837 C C . GLN A 1 116 ? 41.595 9.811 -36.158 1.00 96.06 116 GLN A C 1
ATOM 839 O O . GLN A 1 116 ? 42.326 10.323 -37.005 1.00 96.06 116 GLN A O 1
ATOM 844 N N . GLN A 1 117 ? 41.132 10.511 -35.118 1.00 95.94 117 GLN A N 1
ATOM 845 C CA . GLN A 1 117 ? 41.559 11.885 -34.848 1.00 95.94 117 GLN A CA 1
ATOM 846 C C . GLN A 1 117 ? 43.067 11.963 -34.601 1.00 95.94 117 GLN A C 1
ATOM 848 O O . GLN A 1 117 ? 43.726 12.804 -35.210 1.00 95.94 117 GLN A O 1
ATOM 853 N N . HIS A 1 118 ? 43.613 11.081 -33.758 1.00 97.38 118 HIS A N 1
ATOM 854 C CA . HIS A 1 118 ? 45.053 11.021 -33.499 1.00 97.38 118 HIS A CA 1
ATOM 855 C C . HIS A 1 118 ? 45.849 10.697 -34.770 1.00 97.38 118 HIS A C 1
ATOM 857 O O . HIS A 1 118 ? 46.820 11.391 -35.072 1.00 97.38 118 HIS A O 1
ATOM 863 N N . ASP A 1 119 ? 45.385 9.734 -35.566 1.00 96.31 119 ASP A N 1
ATOM 864 C CA . ASP A 1 119 ? 46.030 9.356 -36.828 1.00 96.31 119 ASP A CA 1
ATOM 865 C C . ASP A 1 119 ? 45.998 10.489 -37.865 1.00 96.31 119 ASP A C 1
ATOM 867 O O . ASP A 1 119 ? 46.945 10.675 -38.635 1.00 96.31 119 ASP A O 1
ATOM 871 N N . CYS A 1 120 ? 44.927 11.291 -37.892 1.00 97.69 120 CYS A N 1
ATOM 872 C CA . CYS A 1 120 ? 44.813 12.424 -38.809 1.00 97.69 120 CYS A CA 1
ATOM 873 C C . CYS A 1 120 ? 45.886 13.491 -38.569 1.00 97.69 120 CYS A C 1
ATOM 875 O O . CYS A 1 120 ? 46.318 14.117 -39.537 1.00 97.69 120 CYS A O 1
ATOM 877 N N . TYR A 1 121 ? 46.349 13.678 -37.329 1.00 95.62 121 TYR A N 1
ATOM 878 C CA . TYR A 1 121 ? 47.425 14.628 -37.021 1.00 95.62 121 TYR A CA 1
ATOM 879 C C . TYR A 1 121 ? 48.795 14.190 -37.551 1.00 95.62 121 TYR A C 1
ATOM 881 O O . TYR A 1 121 ? 49.670 15.033 -37.725 1.00 95.62 121 TYR A O 1
ATOM 889 N N . ALA A 1 122 ? 48.978 12.906 -37.870 1.00 94.62 122 ALA A N 1
ATOM 890 C CA . ALA A 1 122 ? 50.192 12.401 -38.508 1.00 94.62 122 ALA A CA 1
ATOM 891 C C . ALA A 1 122 ? 50.191 12.566 -40.045 1.00 94.62 122 ALA A C 1
ATOM 893 O O . ALA A 1 122 ? 51.179 12.241 -40.703 1.00 94.62 122 ALA A O 1
ATOM 894 N N . ARG A 1 123 ? 49.093 13.046 -40.651 1.00 94.88 123 ARG A N 1
ATOM 895 C CA . ARG A 1 123 ? 48.944 13.175 -42.114 1.00 94.88 123 ARG A CA 1
ATOM 896 C C . ARG A 1 123 ? 49.194 14.602 -42.596 1.00 94.88 123 ARG A C 1
ATOM 898 O O . ARG A 1 123 ? 48.879 15.568 -41.918 1.00 94.88 123 ARG A O 1
ATOM 905 N N . PHE A 1 124 ? 49.653 14.738 -43.841 1.00 94.38 124 PHE A N 1
ATOM 906 C CA . PHE A 1 124 ? 49.932 16.047 -44.448 1.00 94.38 124 PHE A CA 1
ATOM 907 C C . PHE A 1 124 ? 48.670 16.909 -44.675 1.00 94.38 124 PHE A C 1
ATOM 909 O O . PHE A 1 124 ? 48.723 18.128 -44.559 1.00 94.38 124 PHE A O 1
ATOM 916 N N . LEU A 1 125 ? 47.509 16.294 -44.950 1.00 95.50 125 LEU A N 1
ATOM 917 C CA . LEU A 1 125 ? 46.225 16.994 -45.131 1.00 95.50 125 LEU A CA 1
ATOM 918 C C . LEU A 1 125 ? 45.297 16.806 -43.918 1.00 95.50 125 LEU A C 1
ATOM 920 O O . LEU A 1 125 ? 44.199 16.257 -44.050 1.00 95.50 125 LEU A O 1
ATOM 924 N N . VAL A 1 126 ? 45.730 17.268 -42.739 1.00 97.06 126 VAL A N 1
ATOM 925 C CA . VAL A 1 126 ? 45.001 17.109 -41.463 1.00 97.06 126 VAL A CA 1
ATOM 926 C C . VAL A 1 126 ? 43.545 17.574 -41.571 1.00 97.06 126 VAL A C 1
ATOM 928 O O . VAL A 1 126 ? 42.639 16.823 -41.225 1.00 97.06 126 VAL A O 1
ATOM 931 N N . ASN A 1 127 ? 43.296 18.767 -42.122 1.00 96.06 127 ASN A N 1
ATOM 932 C CA . ASN A 1 127 ? 41.944 19.338 -42.195 1.00 96.06 127 ASN A CA 1
ATOM 933 C C . ASN A 1 127 ? 40.977 18.453 -42.992 1.00 96.06 127 ASN A C 1
ATOM 935 O O . ASN A 1 127 ? 39.890 18.137 -42.515 1.00 96.06 127 ASN A O 1
ATOM 939 N N . ARG A 1 128 ? 41.404 17.960 -44.162 1.00 97.06 128 ARG A N 1
ATOM 940 C CA . ARG A 1 128 ? 40.568 17.062 -44.969 1.00 97.06 128 ARG A CA 1
ATOM 941 C C . ARG A 1 128 ? 40.349 15.712 -44.285 1.00 97.06 128 ARG A C 1
ATOM 943 O O . ARG A 1 128 ? 39.251 15.170 -44.370 1.00 97.06 128 ARG A O 1
ATOM 950 N N . CYS A 1 129 ? 41.365 15.187 -43.601 1.00 97.31 129 CYS A N 1
ATOM 951 C CA . CYS A 1 129 ? 41.243 13.953 -42.826 1.00 97.31 129 CYS A CA 1
ATOM 952 C C . CYS A 1 129 ? 40.222 14.100 -41.685 1.00 97.31 129 CYS A C 1
ATOM 954 O O . CYS A 1 129 ? 39.347 13.250 -41.527 1.00 97.31 129 CYS A O 1
ATOM 956 N N . LEU A 1 130 ? 40.279 15.206 -40.936 1.00 96.62 130 LEU A N 1
ATOM 957 C CA . LEU A 1 130 ? 39.350 15.485 -39.839 1.00 96.62 130 LEU A CA 1
ATOM 958 C C . LEU A 1 130 ? 37.908 15.657 -40.325 1.00 96.62 130 LEU A C 1
ATOM 960 O O . LEU A 1 130 ? 36.984 15.168 -39.676 1.00 96.62 130 LEU A O 1
ATOM 964 N N . ASP A 1 131 ? 37.696 16.318 -41.462 1.00 97.12 131 ASP A N 1
ATOM 965 C CA . ASP A 1 131 ? 36.349 16.501 -42.006 1.00 97.12 131 ASP A CA 1
ATOM 966 C C . ASP A 1 131 ? 35.739 15.185 -42.495 1.00 97.12 131 ASP A C 1
ATOM 968 O O . ASP A 1 131 ? 34.563 14.925 -42.237 1.00 97.12 131 ASP A O 1
ATOM 972 N N . GLN A 1 132 ? 36.546 14.310 -43.104 1.00 96.50 132 GLN A N 1
ATOM 973 C CA . GLN A 1 132 ? 36.122 12.954 -43.459 1.00 96.50 132 GLN A CA 1
ATOM 974 C C . GLN A 1 132 ? 35.766 12.123 -42.219 1.00 96.50 132 GLN A C 1
ATOM 976 O O . GLN A 1 132 ? 34.717 11.481 -42.200 1.00 96.50 132 GLN A O 1
ATOM 981 N N . ALA A 1 133 ? 36.585 12.180 -41.163 1.00 96.88 133 ALA A N 1
ATOM 982 C CA . ALA A 1 133 ? 36.310 11.484 -39.905 1.00 96.88 133 ALA A CA 1
ATOM 983 C C . ALA A 1 133 ? 35.015 11.987 -39.236 1.00 96.88 133 ALA A C 1
ATOM 985 O O . ALA A 1 133 ? 34.219 11.200 -38.724 1.00 96.88 133 ALA A O 1
ATOM 986 N N . ARG A 1 134 ? 34.760 13.304 -39.264 1.00 97.50 134 ARG A N 1
ATOM 987 C CA . ARG A 1 134 ? 33.517 13.893 -38.734 1.00 97.50 134 ARG A CA 1
ATOM 988 C C . ARG A 1 134 ? 32.291 13.487 -39.541 1.00 97.50 134 ARG A C 1
ATOM 990 O O . ARG A 1 134 ? 31.243 13.261 -38.944 1.00 97.50 134 ARG A O 1
ATOM 997 N N . GLU A 1 135 ? 32.399 13.431 -40.866 1.00 97.06 135 GLU A N 1
ATOM 998 C CA . GLU A 1 135 ? 31.292 13.011 -41.729 1.00 97.06 135 GLU A CA 1
ATOM 999 C C . GLU A 1 135 ? 30.937 11.538 -41.500 1.00 97.06 135 GLU A C 1
ATOM 1001 O O . GLU A 1 135 ? 29.763 11.222 -41.321 1.00 97.06 135 GLU A O 1
ATOM 1006 N N . ALA A 1 136 ? 31.945 10.666 -41.387 1.00 95.31 136 ALA A N 1
ATOM 1007 C CA . ALA A 1 136 ? 31.749 9.263 -41.020 1.00 95.31 136 ALA A CA 1
ATOM 1008 C C . ALA A 1 136 ? 31.077 9.117 -39.641 1.00 95.31 136 ALA A C 1
ATOM 1010 O O . ALA A 1 136 ? 30.096 8.393 -39.494 1.00 95.31 136 ALA A O 1
ATOM 1011 N N . MET A 1 137 ? 31.525 9.878 -38.637 1.00 96.38 137 MET A N 1
ATOM 1012 C CA . MET A 1 137 ? 30.893 9.865 -37.313 1.00 96.38 137 MET A CA 1
ATOM 1013 C C . MET A 1 137 ? 29.437 10.354 -37.358 1.00 96.38 137 MET A C 1
ATOM 1015 O O . MET A 1 137 ? 28.563 9.764 -36.720 1.00 96.38 137 MET A O 1
ATOM 1019 N N . ARG A 1 138 ? 29.146 11.420 -38.119 1.00 97.44 138 ARG A N 1
ATOM 1020 C CA . ARG A 1 138 ? 27.780 11.946 -38.269 1.00 97.44 138 ARG A CA 1
ATOM 1021 C C . ARG A 1 138 ? 26.839 10.920 -38.896 1.00 97.44 138 ARG A C 1
ATOM 1023 O O . ARG A 1 138 ? 25.726 10.767 -38.392 1.00 97.44 138 ARG A O 1
ATOM 1030 N N . SER A 1 139 ? 27.265 10.234 -39.956 1.00 96.44 139 SER A N 1
ATOM 1031 C CA . SER A 1 139 ? 26.434 9.248 -40.653 1.00 96.44 139 SER A CA 1
ATOM 1032 C C . SER A 1 139 ? 26.187 7.999 -39.801 1.00 96.44 139 SER A C 1
ATOM 1034 O O . SER A 1 139 ? 25.036 7.583 -39.658 1.00 96.44 139 SER A O 1
ATOM 1036 N N . GLU A 1 140 ? 27.215 7.464 -39.136 1.00 96.12 140 GLU A N 1
ATOM 1037 C CA . GLU A 1 140 ? 27.069 6.322 -38.222 1.00 96.12 140 GLU A CA 1
ATOM 1038 C C . GLU A 1 140 ? 26.176 6.668 -37.022 1.00 96.12 140 GLU A C 1
ATOM 1040 O O . GLU A 1 140 ? 25.275 5.908 -36.662 1.00 96.12 140 GLU A O 1
ATOM 1045 N N . LYS A 1 141 ? 26.343 7.861 -36.438 1.00 96.75 141 LYS A N 1
ATOM 1046 C CA . LYS A 1 141 ? 25.484 8.332 -35.344 1.00 96.75 141 LYS A CA 1
ATOM 1047 C C . LYS A 1 141 ? 24.034 8.539 -35.783 1.00 96.75 141 LYS A C 1
ATOM 1049 O O . LYS A 1 141 ? 23.120 8.308 -34.991 1.00 96.75 141 LYS A O 1
ATOM 1054 N N . ALA A 1 142 ? 23.807 8.985 -37.019 1.00 97.69 142 ALA A N 1
ATOM 1055 C CA . ALA A 1 142 ? 22.464 9.096 -37.578 1.00 97.69 142 ALA A CA 1
ATOM 1056 C C . ALA A 1 142 ? 21.809 7.713 -37.723 1.00 97.69 142 ALA A C 1
ATOM 1058 O O . ALA A 1 142 ? 20.668 7.548 -37.293 1.00 97.69 142 ALA A O 1
ATOM 1059 N N . ALA A 1 143 ? 22.543 6.715 -38.226 1.00 96.44 143 ALA A N 1
ATOM 1060 C CA . ALA A 1 143 ? 22.062 5.337 -38.325 1.00 96.44 143 ALA A CA 1
ATOM 1061 C C . ALA A 1 143 ? 21.716 4.742 -36.946 1.00 96.44 143 ALA A C 1
ATOM 1063 O O . ALA A 1 143 ? 20.615 4.225 -36.758 1.00 96.44 143 ALA A O 1
ATOM 1064 N N . LEU A 1 144 ? 22.598 4.907 -35.951 1.00 97.62 144 LEU A N 1
ATOM 1065 C CA . LEU A 1 144 ? 22.347 4.447 -34.578 1.00 97.62 144 LEU A CA 1
ATOM 1066 C C . LEU A 1 144 ? 21.120 5.125 -33.955 1.00 97.62 144 LEU A C 1
ATOM 1068 O O . LEU A 1 144 ? 20.358 4.483 -33.238 1.00 97.62 144 LEU A O 1
ATOM 1072 N N . ARG A 1 145 ? 20.885 6.413 -34.236 1.00 97.81 145 ARG A N 1
ATOM 1073 C CA . ARG A 1 145 ? 19.695 7.119 -33.740 1.00 97.81 145 ARG A CA 1
ATOM 1074 C C . ARG A 1 145 ? 18.401 6.570 -34.338 1.00 97.81 145 ARG A C 1
ATOM 1076 O O . ARG A 1 145 ? 17.420 6.451 -33.611 1.00 97.81 145 ARG A O 1
ATOM 1083 N N . VAL A 1 146 ? 18.386 6.241 -35.629 1.00 97.88 146 VAL A N 1
ATOM 1084 C CA . VAL A 1 146 ? 17.215 5.616 -36.270 1.00 97.88 146 VAL A CA 1
ATOM 1085 C C . VAL A 1 146 ? 16.893 4.279 -35.602 1.00 97.88 146 VAL A C 1
ATOM 1087 O O . VAL A 1 146 ? 15.739 4.015 -35.276 1.00 97.88 146 VAL A O 1
ATOM 1090 N N . GLU A 1 147 ? 17.914 3.475 -35.314 1.00 97.25 147 GLU A N 1
ATOM 1091 C CA . GLU A 1 147 ? 17.740 2.199 -34.620 1.00 97.25 147 GLU A CA 1
ATOM 1092 C C . GLU A 1 147 ? 17.243 2.369 -33.175 1.00 97.25 147 GLU A C 1
ATOM 1094 O O . GLU A 1 147 ? 16.339 1.655 -32.740 1.00 97.25 147 GLU A O 1
ATOM 1099 N N . GLN A 1 148 ? 17.765 3.355 -32.438 1.00 97.75 148 GLN A N 1
ATOM 1100 C CA . GLN A 1 148 ? 17.276 3.681 -31.093 1.00 97.75 148 GLN A CA 1
ATOM 1101 C C . GLN A 1 148 ? 15.793 4.054 -31.101 1.00 97.75 148 GLN A C 1
ATOM 1103 O O . GLN A 1 148 ? 15.039 3.568 -30.259 1.00 97.75 148 GLN A O 1
ATOM 1108 N N . LEU A 1 149 ? 15.365 4.877 -32.061 1.00 97.75 149 LEU A N 1
ATOM 1109 C CA . LEU A 1 149 ? 13.963 5.271 -32.195 1.00 97.75 149 LEU A CA 1
ATOM 1110 C C . LEU A 1 149 ? 13.065 4.064 -32.494 1.00 97.75 149 LEU A C 1
ATOM 1112 O O . LEU A 1 149 ? 12.026 3.924 -31.853 1.00 97.75 149 LEU A O 1
ATOM 1116 N N . ALA A 1 150 ? 13.498 3.153 -33.371 1.00 97.44 150 ALA A N 1
ATOM 1117 C CA . ALA A 1 150 ? 12.767 1.917 -33.650 1.00 97.44 150 ALA A CA 1
ATOM 1118 C C . ALA A 1 150 ? 12.595 1.050 -32.386 1.00 97.44 150 ALA A C 1
ATOM 1120 O O . ALA A 1 150 ? 11.490 0.601 -32.077 1.00 97.44 150 ALA A O 1
ATOM 1121 N N . ILE A 1 151 ? 13.659 0.886 -31.592 1.00 98.00 151 ILE A N 1
ATOM 1122 C CA . ILE A 1 151 ? 13.608 0.157 -30.314 1.00 98.00 151 ILE A CA 1
ATOM 1123 C C . ILE A 1 151 ? 12.675 0.853 -29.307 1.00 98.00 151 ILE A C 1
ATOM 1125 O O . ILE A 1 151 ? 11.966 0.198 -28.535 1.00 98.00 151 ILE A O 1
ATOM 1129 N N . GLU A 1 152 ? 12.672 2.185 -29.262 1.00 97.19 152 GLU A N 1
ATOM 1130 C CA . GLU A 1 152 ? 11.753 2.940 -28.412 1.00 97.19 152 GLU A CA 1
ATOM 1131 C C . GLU A 1 152 ? 10.292 2.779 -28.837 1.00 97.19 152 GLU A C 1
ATOM 1133 O O . GLU A 1 152 ? 9.437 2.623 -27.961 1.00 97.19 152 GLU A O 1
ATOM 1138 N N . ASP A 1 153 ? 10.005 2.785 -30.139 1.00 98.00 153 ASP A N 1
ATOM 1139 C CA . ASP A 1 153 ? 8.666 2.565 -30.688 1.00 98.00 153 ASP A CA 1
ATOM 1140 C C . ASP A 1 153 ? 8.144 1.164 -30.376 1.00 98.00 153 ASP A C 1
ATOM 1142 O O . ASP A 1 153 ? 7.041 1.031 -29.838 1.00 98.00 153 ASP A O 1
ATOM 1146 N N . GLU A 1 154 ? 8.960 0.127 -30.577 1.00 97.06 154 GLU A N 1
ATOM 1147 C CA . GLU A 1 154 ? 8.628 -1.238 -30.149 1.00 97.06 154 GLU A CA 1
ATOM 1148 C C . GLU A 1 154 ? 8.354 -1.292 -28.640 1.00 97.06 154 GLU A C 1
ATOM 1150 O O . GLU A 1 154 ? 7.367 -1.867 -28.177 1.00 97.06 154 GLU A O 1
ATOM 1155 N N . SER A 1 155 ? 9.180 -0.617 -27.840 1.00 96.81 155 SER A N 1
ATOM 1156 C CA . SER A 1 155 ? 9.001 -0.564 -26.391 1.00 96.81 155 SER A CA 1
ATOM 1157 C C . SER A 1 155 ? 7.724 0.173 -25.972 1.00 96.81 155 SER A C 1
ATOM 1159 O O . SER A 1 155 ? 7.073 -0.210 -24.993 1.00 96.81 155 SER A O 1
ATOM 1161 N N . ARG A 1 156 ? 7.341 1.232 -26.695 1.00 97.69 156 ARG A N 1
ATOM 1162 C CA . ARG A 1 156 ? 6.067 1.939 -26.507 1.00 97.69 156 ARG A CA 1
ATOM 1163 C C . ARG A 1 156 ? 4.886 1.030 -26.855 1.00 97.69 156 ARG A C 1
ATOM 1165 O O . ARG A 1 156 ? 3.922 0.990 -26.080 1.00 97.69 156 ARG A O 1
ATOM 1172 N N . ALA A 1 157 ? 4.975 0.286 -27.955 1.00 96.50 157 ALA A N 1
ATOM 1173 C CA . ALA A 1 157 ? 3.953 -0.661 -28.386 1.00 96.50 157 ALA A CA 1
ATOM 1174 C C . ALA A 1 157 ? 3.749 -1.778 -27.350 1.00 96.50 157 ALA A C 1
ATOM 1176 O O . ALA A 1 157 ? 2.625 -1.971 -26.883 1.00 96.50 157 ALA A O 1
ATOM 1177 N N . LEU A 1 158 ? 4.828 -2.417 -26.882 1.00 95.81 158 LEU A N 1
ATOM 1178 C CA . LEU A 1 158 ? 4.754 -3.470 -25.862 1.00 95.81 158 LEU A CA 1
ATOM 1179 C C . LEU A 1 158 ? 4.132 -2.984 -24.550 1.00 95.81 158 LEU A C 1
ATOM 1181 O O . LEU A 1 158 ? 3.235 -3.633 -24.014 1.00 95.81 158 LEU A O 1
ATOM 1185 N N . ARG A 1 159 ? 4.540 -1.813 -24.036 1.00 94.94 159 ARG A N 1
ATOM 1186 C CA . ARG A 1 159 ? 3.933 -1.252 -22.811 1.00 94.94 159 ARG A CA 1
ATOM 1187 C C . ARG A 1 159 ? 2.442 -0.976 -22.980 1.00 94.94 159 ARG A C 1
ATOM 1189 O O . ARG A 1 159 ? 1.681 -1.109 -22.023 1.00 94.94 159 ARG A O 1
ATOM 1196 N N . THR A 1 160 ? 2.030 -0.562 -24.172 1.00 96.69 160 THR A N 1
ATOM 1197 C CA . THR A 1 160 ? 0.624 -0.283 -24.473 1.00 96.69 160 THR A CA 1
ATOM 1198 C C . THR A 1 160 ? -0.182 -1.577 -24.553 1.00 96.69 160 THR A C 1
ATOM 1200 O O . THR A 1 160 ? -1.204 -1.678 -23.877 1.00 96.69 160 THR A O 1
ATOM 1203 N N . ALA A 1 161 ? 0.320 -2.593 -25.257 1.00 94.50 161 ALA A N 1
ATOM 1204 C CA . ALA A 1 161 ? -0.293 -3.921 -25.315 1.00 94.50 161 ALA A CA 1
ATOM 1205 C C . ALA A 1 161 ? -0.400 -4.570 -23.922 1.00 94.50 161 ALA A C 1
ATOM 1207 O O . ALA A 1 161 ? -1.445 -5.110 -23.554 1.00 94.50 161 ALA A O 1
ATOM 1208 N N . ALA A 1 162 ? 0.641 -4.445 -23.093 1.00 93.69 162 ALA A N 1
ATOM 1209 C CA . ALA A 1 162 ? 0.630 -4.936 -21.718 1.00 93.69 162 ALA A CA 1
ATOM 1210 C C . ALA A 1 162 ? -0.442 -4.243 -20.857 1.00 93.69 162 ALA A C 1
ATOM 1212 O O . ALA A 1 162 ? -1.138 -4.910 -20.090 1.00 93.69 162 ALA A O 1
ATOM 1213 N N . ARG A 1 163 ? -0.620 -2.917 -20.991 1.00 95.50 163 ARG A N 1
ATOM 1214 C CA . ARG A 1 163 ? -1.708 -2.194 -20.305 1.00 95.50 163 ARG A CA 1
ATOM 1215 C C . ARG A 1 163 ? -3.080 -2.674 -20.764 1.00 95.50 163 ARG A C 1
ATOM 1217 O O . ARG A 1 163 ? -3.891 -3.015 -19.910 1.00 95.50 163 ARG A O 1
ATOM 1224 N N . GLN A 1 164 ? -3.298 -2.785 -22.073 1.00 95.44 164 GLN A N 1
ATOM 1225 C CA . GLN A 1 164 ? -4.565 -3.259 -22.637 1.00 95.44 164 GLN A CA 1
ATOM 1226 C C . GLN A 1 164 ? -4.931 -4.659 -22.125 1.00 95.44 164 GLN A C 1
ATOM 1228 O O . GLN A 1 164 ? -6.058 -4.879 -21.689 1.00 95.44 164 GLN A O 1
ATOM 1233 N N . ARG A 1 165 ? -3.971 -5.594 -22.076 1.00 91.69 165 ARG A N 1
ATOM 1234 C CA . ARG A 1 165 ? -4.196 -6.933 -21.503 1.00 91.69 165 ARG A CA 1
ATOM 1235 C C . ARG A 1 165 ? -4.585 -6.880 -20.024 1.00 91.69 165 ARG A C 1
ATOM 1237 O O . ARG A 1 165 ? -5.533 -7.549 -19.619 1.00 91.69 165 ARG A O 1
ATOM 1244 N N . ARG A 1 166 ? -3.888 -6.068 -19.219 1.00 92.44 166 ARG A N 1
ATOM 1245 C CA . ARG A 1 166 ? -4.208 -5.893 -17.790 1.00 92.44 166 ARG A CA 1
ATOM 1246 C C . ARG A 1 166 ? -5.581 -5.251 -17.586 1.00 92.44 166 ARG A C 1
ATOM 1248 O O . ARG A 1 166 ? -6.293 -5.623 -16.661 1.00 92.44 166 ARG A O 1
ATOM 1255 N N . GLU A 1 167 ? -5.953 -4.279 -18.409 1.00 95.38 167 GLU A N 1
ATOM 1256 C CA . GLU A 1 167 ? -7.263 -3.623 -18.348 1.00 95.38 167 GLU A CA 1
ATOM 1257 C C . GLU A 1 167 ? -8.391 -4.588 -18.706 1.00 95.38 167 GLU A C 1
ATOM 1259 O O . GLU A 1 167 ? -9.341 -4.698 -17.930 1.00 95.38 167 GLU A O 1
ATOM 1264 N N . ALA A 1 168 ? -8.235 -5.356 -19.789 1.00 92.62 168 ALA A N 1
ATOM 1265 C CA . ALA A 1 168 ? -9.181 -6.394 -20.190 1.00 92.62 168 ALA A CA 1
ATOM 1266 C C . ALA A 1 168 ? -9.390 -7.436 -19.078 1.00 92.62 168 ALA A C 1
ATOM 1268 O O . ALA A 1 168 ? -10.516 -7.822 -18.779 1.00 92.62 168 ALA A O 1
ATOM 1269 N N . GLN A 1 169 ? -8.321 -7.840 -18.388 1.00 90.88 169 GLN A N 1
ATOM 1270 C CA . GLN A 1 169 ? -8.425 -8.759 -17.250 1.00 90.88 169 GLN A CA 1
ATOM 1271 C C . GLN A 1 169 ? -9.142 -8.143 -16.055 1.00 90.88 169 GLN A C 1
ATOM 1273 O O . GLN A 1 169 ? -9.998 -8.785 -15.454 1.00 90.88 169 GLN A O 1
ATOM 1278 N N . ARG A 1 170 ? -8.823 -6.892 -15.702 1.00 94.50 170 ARG A N 1
ATOM 1279 C CA . ARG A 1 170 ? -9.540 -6.192 -14.627 1.00 94.50 170 ARG A CA 1
ATOM 1280 C C . ARG A 1 170 ? -11.016 -6.045 -14.969 1.00 94.50 170 ARG A C 1
ATOM 1282 O O . ARG A 1 170 ? -11.845 -6.100 -14.072 1.00 94.50 170 ARG A O 1
ATOM 1289 N N . GLU A 1 171 ? -11.353 -5.825 -16.233 1.00 95.56 171 GLU A N 1
ATOM 1290 C CA . GLU A 1 171 ? -12.739 -5.772 -16.685 1.00 95.56 171 GLU A CA 1
ATOM 1291 C C . GLU A 1 171 ? -13.437 -7.122 -16.540 1.00 95.56 171 GLU A C 1
ATOM 1293 O O . GLU A 1 171 ? -14.493 -7.180 -15.915 1.00 95.56 171 GLU A O 1
ATOM 1298 N N . GLN A 1 172 ? -12.809 -8.209 -16.990 1.00 94.31 172 GLN A N 1
ATOM 1299 C CA . GLN A 1 172 ? -13.320 -9.567 -16.789 1.00 94.31 172 GLN A CA 1
ATOM 1300 C C . GLN A 1 172 ? -13.531 -9.889 -15.303 1.00 94.31 172 GLN A C 1
ATOM 1302 O O . GLN A 1 172 ? -14.586 -10.398 -14.935 1.00 94.31 172 GLN A O 1
ATOM 1307 N N . GLN A 1 173 ? -12.582 -9.527 -14.434 1.00 93.94 173 GLN A N 1
ATOM 1308 C CA . GLN A 1 173 ? -12.716 -9.684 -12.980 1.00 93.94 173 GLN A CA 1
ATOM 1309 C C . GLN A 1 173 ? -13.867 -8.842 -12.422 1.00 93.94 173 GLN A C 1
ATOM 1311 O O . GLN A 1 173 ? -14.689 -9.349 -11.670 1.00 93.94 173 GLN A O 1
ATOM 1316 N N . ARG A 1 174 ? -13.993 -7.571 -12.833 1.00 95.69 174 ARG A N 1
ATOM 1317 C CA . ARG A 1 174 ? -15.105 -6.705 -12.404 1.00 95.69 174 ARG A CA 1
ATOM 1318 C C . ARG A 1 174 ? -16.466 -7.266 -12.806 1.00 95.69 174 ARG A C 1
ATOM 1320 O O . ARG A 1 174 ? -17.401 -7.118 -12.023 1.00 95.69 174 ARG A O 1
ATOM 1327 N N . LEU A 1 175 ? -16.577 -7.846 -14.000 1.00 96.06 175 LEU A N 1
ATOM 1328 C CA . LEU A 1 175 ? -17.803 -8.483 -14.483 1.00 96.06 175 LEU A CA 1
ATOM 1329 C C . LEU A 1 175 ? -18.092 -9.776 -13.713 1.00 96.06 175 LEU A C 1
ATOM 1331 O O . LEU A 1 175 ? -19.224 -9.983 -13.289 1.00 96.06 175 LEU A O 1
ATOM 1335 N N . ALA A 1 176 ? -17.071 -10.599 -13.458 1.00 95.56 176 ALA A N 1
ATOM 1336 C CA . ALA A 1 176 ? -17.203 -11.810 -12.648 1.00 95.56 176 ALA A CA 1
ATOM 1337 C C . ALA A 1 176 ? -17.616 -11.502 -11.194 1.00 95.56 176 ALA A C 1
ATOM 1339 O O . ALA A 1 176 ? -18.461 -12.191 -10.627 1.00 95.56 176 ALA A O 1
ATOM 1340 N N . ASP A 1 177 ? -17.072 -10.432 -10.608 1.00 95.62 177 ASP A N 1
ATOM 1341 C CA . ASP A 1 177 ? -17.358 -10.002 -9.236 1.00 95.62 177 ASP A CA 1
ATOM 1342 C C . ASP A 1 177 ? -18.619 -9.130 -9.111 1.00 95.62 177 ASP A C 1
ATOM 1344 O O . ASP A 1 177 ? -19.072 -8.871 -7.995 1.00 95.62 177 ASP A O 1
ATOM 1348 N N . ALA A 1 178 ? -19.198 -8.647 -10.216 1.00 97.25 178 ALA A N 1
ATOM 1349 C CA . ALA A 1 178 ? -20.388 -7.789 -10.213 1.00 97.25 178 ALA A CA 1
ATOM 1350 C C . ALA A 1 178 ? -21.561 -8.359 -9.387 1.00 97.25 178 ALA A C 1
ATOM 1352 O O . ALA A 1 178 ? -21.973 -7.686 -8.440 1.00 97.25 178 ALA A O 1
ATOM 1353 N N . PRO A 1 179 ? -22.039 -9.600 -9.617 1.00 96.50 179 PRO A N 1
ATOM 1354 C CA . PRO A 1 179 ? -23.175 -10.136 -8.861 1.00 96.50 179 PRO A CA 1
ATOM 1355 C C . PRO A 1 179 ? -22.862 -10.303 -7.370 1.00 96.50 179 PRO A C 1
ATOM 1357 O O . PRO A 1 179 ? -23.725 -10.110 -6.513 1.00 96.50 179 PRO A O 1
ATOM 1360 N N . ARG A 1 180 ? -21.610 -10.637 -7.031 1.00 97.06 180 ARG A N 1
ATOM 1361 C CA . ARG A 1 180 ? -21.176 -10.739 -5.635 1.00 97.06 180 ARG A CA 1
ATOM 1362 C C . ARG A 1 180 ? -21.205 -9.371 -4.952 1.00 97.06 180 ARG A C 1
ATOM 1364 O O . ARG A 1 180 ? -21.672 -9.288 -3.818 1.00 97.06 180 ARG A O 1
ATOM 1371 N N . ARG A 1 181 ? -20.727 -8.319 -5.626 1.00 97.06 181 ARG A N 1
ATOM 1372 C CA . ARG A 1 181 ? -20.740 -6.943 -5.105 1.00 97.06 181 ARG A CA 1
ATOM 1373 C C . ARG A 1 181 ? -22.160 -6.441 -4.883 1.00 97.06 181 ARG A C 1
ATOM 1375 O O . ARG A 1 181 ? -22.451 -5.947 -3.802 1.00 97.06 181 ARG A O 1
ATOM 1382 N N . GLU A 1 182 ? -23.056 -6.670 -5.835 1.00 96.69 182 GLU A N 1
ATOM 1383 C CA . GLU A 1 182 ? -24.475 -6.325 -5.690 1.00 96.69 182 GLU A CA 1
ATOM 1384 C C . GLU A 1 182 ? -25.123 -7.059 -4.504 1.00 96.69 182 GLU A C 1
ATOM 1386 O O . GLU A 1 182 ? -25.813 -6.449 -3.686 1.00 96.69 182 GLU A O 1
ATOM 1391 N N . ALA A 1 183 ? -24.858 -8.361 -4.347 1.00 97.50 183 ALA A N 1
ATOM 1392 C CA . ALA A 1 183 ? -25.368 -9.133 -3.215 1.00 97.50 183 ALA A CA 1
ATOM 1393 C C . ALA A 1 183 ? -24.810 -8.643 -1.866 1.00 97.50 183 ALA A C 1
ATOM 1395 O O . ALA A 1 183 ? -25.517 -8.649 -0.855 1.00 97.50 183 ALA A O 1
ATOM 1396 N N . GLU A 1 184 ? -23.545 -8.226 -1.824 1.00 97.69 184 GLU A N 1
ATOM 1397 C CA . GLU A 1 184 ? -22.920 -7.656 -0.631 1.00 97.69 184 GLU A CA 1
ATOM 1398 C C . GLU A 1 184 ? -23.499 -6.278 -0.290 1.00 97.69 184 GLU A C 1
ATOM 1400 O O . GLU A 1 184 ? -23.837 -6.027 0.867 1.00 97.69 184 GLU A O 1
ATOM 1405 N N . GLU A 1 185 ? -23.709 -5.417 -1.285 1.00 97.94 185 GLU A N 1
ATOM 1406 C CA . GLU A 1 185 ? -24.375 -4.123 -1.117 1.00 97.94 185 GLU A CA 1
ATOM 1407 C C . GLU A 1 185 ? -25.790 -4.289 -0.557 1.00 97.94 185 GLU A C 1
ATOM 1409 O O . GLU A 1 185 ? -26.139 -3.635 0.428 1.00 97.94 185 GLU A O 1
ATOM 1414 N N . GLN A 1 186 ? -26.579 -5.223 -1.096 1.00 98.12 186 GLN A N 1
ATOM 1415 C CA . GLN A 1 186 ? -27.917 -5.529 -0.580 1.00 98.12 186 GLN A CA 1
ATOM 1416 C C . GLN A 1 186 ? -27.873 -6.032 0.870 1.00 98.12 186 GLN A C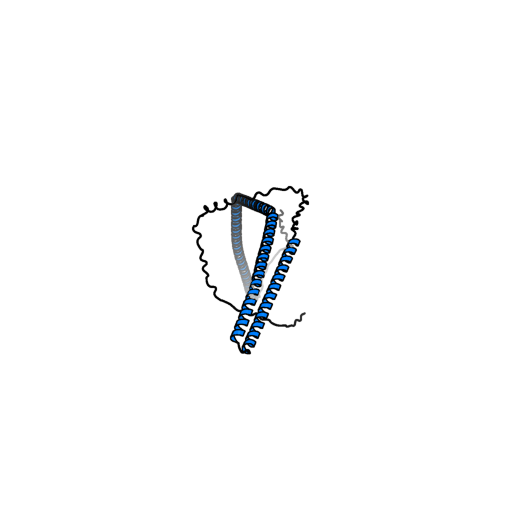 1
ATOM 1418 O O . GLN A 1 186 ? -28.658 -5.586 1.711 1.00 98.12 186 GLN A O 1
ATOM 1423 N N . ARG A 1 187 ? -26.929 -6.923 1.206 1.00 98.12 187 ARG A N 1
ATOM 1424 C CA . ARG A 1 187 ? -26.737 -7.404 2.587 1.00 98.12 187 ARG A CA 1
ATOM 1425 C C . ARG A 1 187 ? -26.352 -6.270 3.530 1.00 98.12 187 ARG A C 1
ATOM 1427 O O . ARG A 1 187 ? -26.879 -6.204 4.640 1.00 98.12 187 ARG A O 1
ATOM 1434 N N . ASN A 1 188 ? -25.468 -5.376 3.101 1.00 98.12 188 ASN A N 1
ATOM 1435 C CA . ASN A 1 188 ? -25.032 -4.230 3.891 1.00 98.12 188 ASN A CA 1
ATOM 1436 C C . ASN A 1 188 ? -26.184 -3.248 4.129 1.00 98.12 188 ASN A C 1
ATOM 1438 O O . ASN A 1 188 ? -26.390 -2.809 5.262 1.00 98.12 188 ASN A O 1
ATOM 1442 N N . GLN A 1 189 ? -26.988 -2.967 3.101 1.00 98.31 189 GLN A N 1
ATOM 1443 C CA . GLN A 1 189 ? -28.195 -2.147 3.220 1.00 98.31 189 GLN A CA 1
ATOM 1444 C C . GLN A 1 189 ? -29.209 -2.774 4.188 1.00 98.31 189 GLN A C 1
ATOM 1446 O O . GLN A 1 189 ? -29.686 -2.095 5.099 1.00 98.31 189 GLN A O 1
ATOM 1451 N N . ALA A 1 190 ? -29.485 -4.074 4.059 1.00 98.25 190 ALA A N 1
ATOM 1452 C CA . ALA A 1 190 ? -30.396 -4.787 4.954 1.00 98.25 190 ALA A CA 1
ATOM 1453 C C . ALA 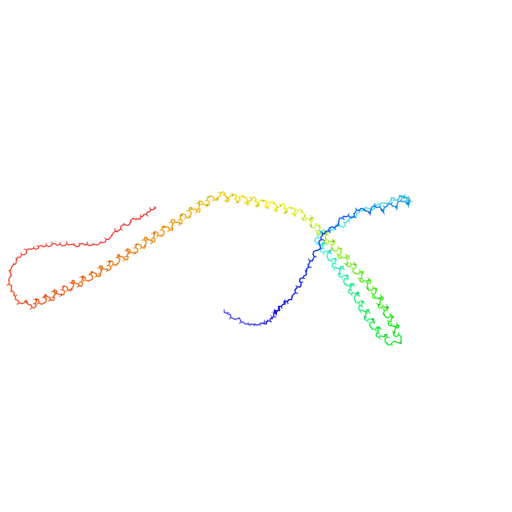A 1 190 ? -29.897 -4.781 6.409 1.00 98.25 190 ALA A C 1
ATOM 1455 O O . ALA A 1 190 ? -30.662 -4.508 7.335 1.00 98.25 190 ALA A O 1
ATOM 1456 N N . GLN A 1 191 ? -28.598 -5.012 6.631 1.00 98.25 19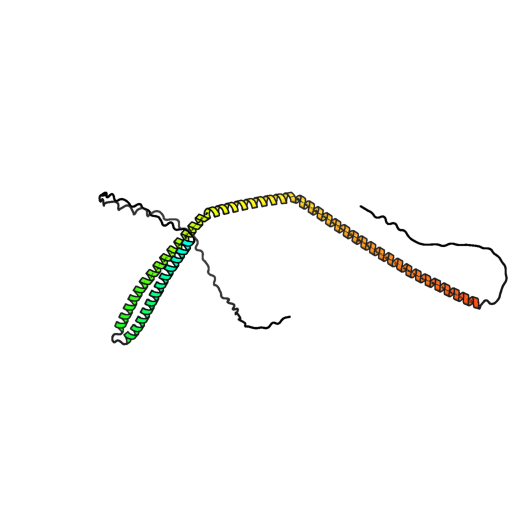1 GLN A N 1
ATOM 1457 C CA . GLN A 1 191 ? -28.003 -4.937 7.966 1.00 98.25 191 GLN A CA 1
ATOM 1458 C C . GLN A 1 191 ? -28.068 -3.528 8.556 1.00 98.25 191 GLN A C 1
ATOM 1460 O O . GLN A 1 191 ? -28.325 -3.380 9.752 1.00 98.25 191 GLN A O 1
ATOM 1465 N N . TYR A 1 192 ? -27.843 -2.494 7.746 1.00 98.38 192 TYR A N 1
ATOM 1466 C CA . TYR A 1 192 ? -27.966 -1.110 8.188 1.00 98.38 192 TYR A CA 1
ATOM 1467 C C . TYR A 1 192 ? -29.395 -0.809 8.650 1.00 98.38 192 TYR A C 1
ATOM 1469 O O . TYR A 1 192 ? -29.592 -0.321 9.764 1.00 98.38 192 TYR A O 1
ATOM 1477 N N . GLN A 1 193 ? -30.396 -1.182 7.850 1.00 98.19 193 GLN A N 1
ATOM 1478 C CA . GLN A 1 193 ? -31.808 -1.007 8.198 1.00 98.19 193 GLN A CA 1
ATOM 1479 C C . GLN A 1 193 ? -32.191 -1.788 9.465 1.00 98.19 193 GLN A C 1
ATOM 1481 O O . GLN A 1 193 ? -32.809 -1.225 10.370 1.00 98.19 193 GLN A O 1
ATOM 1486 N N . ALA A 1 194 ? -31.757 -3.045 9.591 1.00 98.12 194 ALA A N 1
ATOM 1487 C CA . ALA A 1 194 ? -32.005 -3.859 10.781 1.00 98.12 194 ALA A CA 1
ATOM 1488 C C . ALA A 1 194 ? -31.386 -3.240 12.048 1.00 98.12 194 ALA A C 1
ATOM 1490 O O . ALA A 1 194 ? -32.017 -3.212 13.106 1.00 98.12 194 ALA A O 1
ATOM 1491 N N . ARG A 1 195 ? -30.170 -2.683 11.950 1.00 98.31 195 ARG A N 1
ATOM 1492 C CA . ARG A 1 195 ? -29.525 -1.969 13.065 1.00 98.31 195 ARG A CA 1
ATOM 1493 C C . ARG A 1 195 ? -30.298 -0.714 13.452 1.00 98.31 195 ARG A C 1
ATOM 1495 O O . ARG A 1 195 ? -30.458 -0.471 14.645 1.00 98.31 195 ARG A O 1
ATOM 1502 N N . GLN A 1 196 ? -30.798 0.051 12.482 1.00 98.31 196 GLN A N 1
ATOM 1503 C CA . GLN A 1 196 ? -31.614 1.237 12.758 1.00 98.31 196 GLN A CA 1
ATOM 1504 C C . GLN A 1 196 ? -32.900 0.871 13.509 1.00 98.31 196 GLN A C 1
ATOM 1506 O O . GLN A 1 196 ? -33.208 1.467 14.541 1.00 98.31 196 GLN A O 1
ATOM 1511 N N . GLN A 1 197 ? -33.602 -0.173 13.064 1.00 98.00 197 GLN A N 1
ATOM 1512 C CA . GLN A 1 197 ? -34.803 -0.665 13.743 1.00 98.00 197 GLN A CA 1
ATOM 1513 C C . GLN A 1 197 ? -34.496 -1.167 15.159 1.00 98.00 197 GLN A C 1
ATOM 1515 O O . GLN A 1 197 ? -35.190 -0.805 16.107 1.00 98.00 197 GLN A O 1
ATOM 1520 N N . ALA A 1 198 ? -33.420 -1.940 15.334 1.00 97.75 198 ALA A N 1
ATOM 1521 C CA . ALA A 1 198 ? -33.008 -2.429 16.647 1.00 97.75 198 ALA A CA 1
ATOM 1522 C C . ALA A 1 198 ? -32.641 -1.283 17.607 1.00 97.75 198 ALA A C 1
ATOM 1524 O O . ALA A 1 198 ? -32.967 -1.343 18.793 1.00 97.75 198 ALA A O 1
ATOM 1525 N N . GLN A 1 199 ? -31.992 -0.223 17.117 1.00 98.12 199 GLN A N 1
ATOM 1526 C CA . GLN A 1 199 ? -31.697 0.964 17.924 1.00 98.12 199 GLN A CA 1
ATOM 1527 C C . GLN A 1 199 ? -32.975 1.697 18.336 1.00 98.12 199 GLN A C 1
ATOM 1529 O O . GLN A 1 199 ? -33.111 2.052 19.507 1.00 98.12 199 GLN A O 1
ATOM 1534 N N . ALA A 1 200 ? -33.929 1.862 17.415 1.00 97.81 200 ALA A N 1
ATOM 1535 C CA . ALA A 1 200 ? -35.228 2.456 17.717 1.00 97.81 200 ALA A CA 1
ATOM 1536 C C . ALA A 1 200 ? -35.994 1.638 18.771 1.00 97.81 200 ALA A C 1
ATOM 1538 O O . ALA A 1 200 ? -36.491 2.199 19.746 1.00 97.81 200 ALA A O 1
ATOM 1539 N N . GLN A 1 201 ? -36.005 0.307 18.649 1.00 97.88 201 GLN A N 1
ATOM 1540 C CA . GLN A 1 201 ? -36.622 -0.587 19.633 1.00 97.88 201 GLN A CA 1
ATOM 1541 C C . GLN A 1 201 ? -35.947 -0.489 21.005 1.00 97.88 201 GLN A C 1
ATOM 1543 O O . GLN A 1 201 ? -36.626 -0.342 22.017 1.00 97.88 201 GLN A O 1
ATOM 1548 N N . ARG A 1 202 ? -34.609 -0.500 21.061 1.00 97.75 202 ARG A N 1
ATOM 1549 C CA . ARG A 1 202 ? -33.860 -0.329 22.319 1.00 97.75 202 ARG A CA 1
ATOM 1550 C C . ARG A 1 202 ? -34.079 1.047 22.940 1.00 97.75 202 ARG A C 1
ATOM 1552 O O . ARG A 1 202 ? -34.069 1.178 24.161 1.00 97.75 202 ARG A O 1
ATOM 1559 N N . ALA A 1 203 ? -34.228 2.092 22.131 1.00 97.56 203 ALA A N 1
ATOM 1560 C CA . ALA A 1 203 ? -34.575 3.421 22.621 1.00 97.56 203 ALA A CA 1
ATOM 1561 C C . ALA A 1 203 ? -35.989 3.430 23.220 1.00 97.56 203 ALA A C 1
ATOM 1563 O O . ALA A 1 203 ? -36.158 3.900 24.343 1.00 97.56 203 ALA A O 1
ATOM 1564 N N . ALA A 1 204 ? -36.965 2.828 22.534 1.00 97.25 204 ALA A N 1
ATOM 1565 C CA . ALA A 1 204 ? -38.335 2.696 23.024 1.00 97.25 204 ALA A CA 1
ATOM 1566 C C . ALA A 1 204 ? -38.414 1.882 24.328 1.00 97.25 204 ALA A C 1
ATOM 1568 O O . ALA A 1 204 ? -39.038 2.328 25.286 1.00 97.25 204 ALA A O 1
ATOM 1569 N N . GLN A 1 205 ? -37.716 0.745 24.414 1.00 96.50 205 GLN A N 1
ATOM 1570 C CA . GLN A 1 205 ? -37.626 -0.065 25.637 1.00 96.50 205 GLN A CA 1
ATOM 1571 C C . GLN A 1 205 ? -36.997 0.725 26.789 1.00 96.50 205 GLN A C 1
ATOM 1573 O O . GLN A 1 205 ? -37.548 0.781 27.886 1.00 96.50 205 GLN A O 1
ATOM 1578 N N . ARG A 1 206 ? -35.881 1.424 26.534 1.00 96.12 206 ARG A N 1
ATOM 1579 C CA . ARG A 1 206 ? -35.246 2.270 27.553 1.00 96.12 206 ARG A CA 1
ATOM 1580 C C . ARG A 1 206 ? -36.162 3.390 28.029 1.00 96.12 206 ARG A C 1
ATOM 1582 O O . ARG A 1 206 ? -36.113 3.700 29.217 1.00 96.12 206 ARG A O 1
ATOM 1589 N N . ALA A 1 207 ? -36.955 3.985 27.142 1.00 96.50 207 ALA A N 1
ATOM 1590 C CA . ALA A 1 207 ? -37.934 5.003 27.503 1.00 96.50 207 ALA A CA 1
ATOM 1591 C C . ALA A 1 207 ? -39.078 4.412 28.347 1.00 96.50 207 ALA A C 1
ATOM 1593 O O . ALA A 1 207 ? -39.425 4.990 29.372 1.00 96.50 207 ALA A O 1
ATOM 1594 N N . ALA A 1 208 ? -39.596 3.236 27.979 1.00 96.25 208 ALA A N 1
ATOM 1595 C CA . ALA A 1 208 ? -40.651 2.544 28.723 1.00 96.25 208 ALA A CA 1
ATOM 1596 C C . ALA A 1 208 ? -40.212 2.131 30.141 1.00 96.25 208 ALA A C 1
ATOM 1598 O O . ALA A 1 208 ? -40.977 2.254 31.092 1.00 96.25 208 ALA A O 1
ATOM 1599 N N . GLU A 1 209 ? -38.963 1.693 30.304 1.00 95.94 209 GLU A N 1
ATOM 1600 C CA . GLU A 1 209 ? -38.393 1.298 31.600 1.00 95.94 209 GLU A CA 1
ATOM 1601 C C . GLU A 1 209 ? -37.880 2.477 32.444 1.00 95.94 209 GLU A C 1
ATOM 1603 O O . GLU A 1 209 ? -37.595 2.311 33.631 1.00 95.94 209 GLU A O 1
ATOM 1608 N N . ALA A 1 210 ? -37.726 3.670 31.860 1.00 96.50 210 ALA A N 1
ATOM 1609 C CA . ALA A 1 210 ? -37.230 4.855 32.560 1.00 96.50 210 ALA A CA 1
ATOM 1610 C C . ALA A 1 210 ? -37.966 5.163 33.884 1.00 96.50 210 ALA A C 1
ATOM 1612 O O . ALA A 1 210 ? -37.272 5.360 34.886 1.00 96.50 210 ALA A O 1
ATOM 1613 N N . PRO A 1 211 ? -39.316 5.161 33.958 1.00 96.31 211 PRO A N 1
ATOM 1614 C CA . PRO A 1 211 ? -40.017 5.402 35.220 1.00 96.31 211 PRO A CA 1
ATOM 1615 C C . PRO A 1 211 ? -39.726 4.328 36.272 1.00 96.31 211 PRO A C 1
ATOM 1617 O O . PRO A 1 211 ? -39.526 4.654 37.441 1.00 96.31 211 PRO A O 1
ATOM 1620 N N . GLN A 1 212 ? -39.648 3.056 35.872 1.00 95.88 212 GLN A N 1
ATOM 1621 C CA . GLN A 1 212 ? -39.341 1.967 36.796 1.00 95.88 212 GLN A CA 1
ATOM 1622 C C . GLN A 1 212 ? -37.901 2.064 37.315 1.00 95.88 212 GLN A C 1
ATOM 1624 O O . GLN A 1 212 ? -37.669 1.888 38.510 1.00 95.88 212 GLN A O 1
ATOM 1629 N N . ARG A 1 213 ? -36.932 2.403 36.452 1.00 95.50 213 ARG A N 1
ATOM 1630 C CA . ARG A 1 213 ? -35.543 2.646 36.876 1.00 95.50 213 ARG A CA 1
ATOM 1631 C C . ARG A 1 213 ? -35.450 3.813 37.858 1.00 95.50 213 ARG A C 1
ATOM 1633 O O . ARG A 1 213 ? -34.821 3.652 38.897 1.00 95.50 213 ARG A O 1
ATOM 1640 N N . ALA A 1 214 ? -36.140 4.922 37.588 1.00 96.56 214 ALA A N 1
ATOM 1641 C CA . ALA A 1 214 ? -36.189 6.065 38.499 1.00 96.56 214 ALA A CA 1
ATOM 1642 C C . ALA A 1 214 ? -36.836 5.711 39.854 1.00 96.56 214 ALA A C 1
ATOM 1644 O O . ALA A 1 214 ? -36.372 6.161 40.899 1.00 96.56 214 ALA A O 1
ATOM 1645 N N . ALA A 1 215 ? -37.886 4.883 39.865 1.00 96.62 215 ALA A N 1
ATOM 1646 C CA . ALA A 1 215 ? -38.503 4.405 41.103 1.00 96.62 215 ALA A CA 1
ATOM 1647 C C . ALA A 1 215 ? -37.556 3.495 41.907 1.00 96.62 215 ALA A C 1
ATOM 1649 O O . ALA A 1 215 ? -37.422 3.659 43.120 1.00 96.62 215 ALA A O 1
ATOM 1650 N N . ASN A 1 216 ? -36.862 2.575 41.231 1.00 96.25 216 ASN A N 1
ATOM 1651 C CA . ASN A 1 216 ? -35.887 1.683 41.857 1.00 96.25 216 ASN A CA 1
ATOM 1652 C C . ASN A 1 216 ? -34.692 2.452 42.437 1.00 96.25 216 ASN A C 1
ATOM 1654 O O . ASN A 1 216 ? -34.236 2.131 43.533 1.00 96.25 216 ASN A O 1
ATOM 1658 N N . GLU A 1 217 ? -34.207 3.471 41.727 1.00 97.12 217 GLU A N 1
ATOM 1659 C CA . GLU A 1 217 ? -33.122 4.345 42.181 1.00 97.12 217 GLU A CA 1
ATOM 1660 C C . GLU A 1 217 ? -33.518 5.092 43.460 1.00 97.12 217 GLU A C 1
ATOM 1662 O O . GLU A 1 217 ? -32.832 4.970 44.473 1.00 97.12 217 GLU A O 1
ATOM 1667 N N . ARG A 1 218 ? -34.702 5.721 43.479 1.00 97.31 218 ARG A N 1
ATOM 1668 C CA . ARG A 1 218 ? -35.244 6.370 44.687 1.00 97.31 218 ARG A CA 1
ATOM 1669 C C . ARG A 1 218 ? -35.387 5.397 45.859 1.00 97.31 218 ARG A C 1
ATOM 1671 O O . ARG A 1 218 ? -35.019 5.725 46.984 1.00 97.31 218 ARG A O 1
ATOM 1678 N N . ALA A 1 219 ? -35.899 4.189 45.616 1.00 97.25 219 ALA A N 1
ATOM 1679 C CA . ALA A 1 219 ? -36.043 3.175 46.662 1.00 97.25 219 ALA A CA 1
ATOM 1680 C C . ALA A 1 219 ? -34.681 2.710 47.211 1.00 97.25 219 ALA A C 1
ATOM 1682 O O . ALA A 1 219 ? -34.539 2.434 48.405 1.00 97.25 219 ALA A O 1
ATOM 1683 N N . TYR A 1 220 ? -33.662 2.620 46.356 1.00 97.44 220 TYR A N 1
ATOM 1684 C CA . TYR A 1 220 ? -32.306 2.285 46.774 1.00 97.44 220 TYR A CA 1
ATOM 1685 C C . TYR A 1 220 ? -31.669 3.403 47.606 1.00 97.44 220 TYR A C 1
ATOM 1687 O O . TYR A 1 220 ? -31.073 3.119 48.648 1.00 97.44 220 TYR A O 1
ATOM 1695 N N . GLU A 1 221 ? -31.827 4.660 47.190 1.00 97.62 221 GLU A N 1
ATOM 1696 C CA . GLU A 1 221 ? -31.359 5.833 47.933 1.00 97.62 221 GLU A CA 1
ATOM 1697 C C . GLU A 1 221 ? -31.992 5.920 49.325 1.00 97.62 221 GLU A C 1
ATOM 1699 O O . GLU A 1 221 ? -31.279 6.126 50.308 1.00 97.62 221 GLU A O 1
ATOM 1704 N N . GLN A 1 222 ? -33.300 5.668 49.435 1.00 97.50 222 GLN A N 1
ATOM 1705 C CA . GLN A 1 222 ? -34.001 5.607 50.722 1.00 97.50 222 GLN A CA 1
ATOM 1706 C C . GLN A 1 222 ? -33.397 4.540 51.640 1.00 97.50 222 GLN A C 1
ATOM 1708 O O . GLN A 1 222 ? -32.994 4.843 52.761 1.00 97.50 222 GLN A O 1
ATOM 1713 N N . LYS A 1 223 ? -33.204 3.314 51.138 1.00 97.75 223 LYS A N 1
ATOM 1714 C CA . LYS A 1 223 ? -32.560 2.235 51.910 1.00 97.75 223 LYS A CA 1
ATOM 1715 C C . LYS A 1 223 ? -31.125 2.574 52.318 1.00 97.75 223 LYS A C 1
ATOM 1717 O O . LYS A 1 223 ? -30.660 2.138 53.371 1.00 97.75 223 LYS A O 1
ATOM 1722 N N . GLN A 1 224 ? -30.388 3.305 51.482 1.00 97.69 224 GLN A N 1
ATOM 1723 C CA . GLN A 1 224 ? -29.048 3.778 51.832 1.00 97.69 224 GLN A CA 1
ATOM 1724 C C . GLN A 1 224 ? -29.098 4.822 52.952 1.00 97.69 224 GLN A C 1
ATOM 1726 O O . GLN A 1 224 ? -28.289 4.749 53.877 1.00 97.69 224 GLN A O 1
ATOM 1731 N N . ALA A 1 225 ? -30.046 5.759 52.903 1.00 97.81 225 ALA A N 1
ATOM 1732 C CA . ALA A 1 225 ? -30.248 6.751 53.954 1.00 97.81 225 ALA A CA 1
ATOM 1733 C C . ALA A 1 225 ? -30.636 6.093 55.288 1.00 97.81 225 ALA A C 1
ATOM 1735 O O . ALA A 1 225 ? -30.034 6.402 56.314 1.00 97.81 225 ALA A O 1
ATOM 1736 N N . GLU A 1 226 ? -31.548 5.121 55.263 1.00 97.44 226 GLU A N 1
ATOM 1737 C CA . GLU A 1 226 ? -31.958 4.352 56.444 1.00 97.44 226 GLU A CA 1
ATOM 1738 C C . GLU A 1 226 ? -30.783 3.611 57.086 1.00 97.44 226 GLU A C 1
ATOM 1740 O O . GLU A 1 226 ? -30.565 3.723 58.291 1.00 97.44 226 GLU A O 1
ATOM 1745 N N . ARG A 1 227 ? -29.967 2.902 56.292 1.00 97.69 227 ARG A N 1
ATOM 1746 C CA . ARG A 1 227 ? -28.777 2.213 56.820 1.00 97.69 227 ARG A CA 1
ATOM 1747 C C . ARG A 1 227 ? -27.772 3.180 57.437 1.00 97.69 227 ARG A C 1
ATOM 1749 O O . ARG A 1 227 ? -27.181 2.868 58.468 1.00 97.69 227 ARG A O 1
ATOM 1756 N N . ARG A 1 228 ? -27.574 4.351 56.824 1.00 97.44 228 ARG A N 1
ATOM 1757 C CA . ARG A 1 228 ? -26.700 5.401 57.372 1.00 97.44 228 ARG A CA 1
ATOM 1758 C C . ARG A 1 228 ? -27.248 5.941 58.694 1.00 97.44 228 ARG A C 1
ATOM 1760 O O . ARG A 1 228 ? -26.475 6.088 59.637 1.00 97.44 228 ARG A O 1
ATOM 1767 N N . ALA A 1 229 ? -28.559 6.171 58.782 1.00 97.75 229 ALA A N 1
ATOM 1768 C CA . ALA A 1 229 ? -29.217 6.605 60.011 1.00 97.75 229 ALA A CA 1
ATOM 1769 C C . ALA A 1 229 ? -29.060 5.558 61.127 1.00 97.75 229 ALA A C 1
ATOM 1771 O O . ALA A 1 229 ? -28.549 5.884 62.196 1.00 97.75 229 ALA A O 1
ATOM 1772 N N . GLN A 1 230 ? -29.366 4.289 60.848 1.00 97.12 230 GLN A N 1
ATOM 1773 C CA . GLN A 1 230 ? -29.210 3.188 61.807 1.00 97.12 230 GLN A CA 1
ATOM 1774 C C . GLN A 1 230 ? -27.765 3.037 62.296 1.00 97.12 230 GLN A C 1
ATOM 1776 O O . GLN A 1 230 ? -27.530 2.862 63.488 1.00 97.12 230 GLN A O 1
ATOM 1781 N N . ALA A 1 231 ? -26.779 3.144 61.400 1.00 97.19 231 ALA A N 1
ATOM 1782 C CA . ALA A 1 231 ? -25.370 3.099 61.783 1.00 97.19 231 ALA A CA 1
ATOM 1783 C C . ALA A 1 231 ? -24.982 4.273 62.699 1.00 97.19 231 ALA A C 1
ATOM 1785 O O . ALA A 1 231 ? -24.251 4.077 63.670 1.00 97.19 231 ALA A O 1
ATOM 1786 N N . SER A 1 232 ? -25.490 5.479 62.420 1.00 97.00 232 SER A N 1
ATOM 1787 C CA . SER A 1 232 ? -25.243 6.659 63.257 1.00 97.00 232 SER A CA 1
ATOM 1788 C C . SER A 1 232 ? -25.879 6.533 64.644 1.00 97.00 232 SER A C 1
ATOM 1790 O O . SER A 1 232 ? -25.240 6.850 65.647 1.00 97.00 232 SER A O 1
ATOM 1792 N N . GLU A 1 233 ? -27.090 5.983 64.719 1.00 96.12 233 GLU A N 1
ATOM 1793 C CA . GLU A 1 233 ? -27.794 5.742 65.975 1.00 96.12 233 GLU A CA 1
ATOM 1794 C C . GLU A 1 233 ? -27.109 4.642 66.791 1.00 96.12 233 GLU A C 1
ATOM 1796 O O . GLU A 1 233 ? -26.877 4.807 67.988 1.00 96.12 233 GLU A O 1
ATOM 1801 N N . ALA A 1 234 ? -26.681 3.555 66.144 1.00 96.75 234 ALA A N 1
ATOM 1802 C CA . ALA A 1 234 ? -25.906 2.500 66.785 1.00 96.75 234 ALA A CA 1
ATOM 1803 C C . ALA A 1 234 ? -24.559 3.021 67.314 1.00 96.75 234 ALA A C 1
ATOM 1805 O O . ALA A 1 234 ? -24.162 2.668 68.425 1.00 96.75 234 ALA A O 1
ATOM 1806 N N . ALA A 1 235 ? -23.874 3.893 66.567 1.00 97.06 235 ALA A N 1
ATOM 1807 C CA . ALA A 1 235 ? -22.639 4.530 67.018 1.00 97.06 235 ALA A CA 1
ATOM 1808 C C . ALA A 1 235 ? -22.875 5.442 68.235 1.00 97.06 235 ALA A C 1
ATOM 1810 O O . ALA A 1 235 ? -22.110 5.379 69.200 1.00 97.06 235 ALA A O 1
ATOM 1811 N N . ALA A 1 236 ? -23.953 6.234 68.230 1.00 96.88 236 ALA A N 1
ATOM 1812 C CA . ALA A 1 236 ? -24.351 7.061 69.369 1.00 96.88 236 ALA A CA 1
ATOM 1813 C C . ALA A 1 236 ? -24.739 6.211 70.595 1.00 96.88 236 ALA A C 1
ATOM 1815 O O . ALA A 1 236 ? -24.354 6.508 71.726 1.00 96.88 236 ALA A O 1
ATOM 1816 N N . GLY A 1 237 ? -25.451 5.104 70.383 1.00 96.81 237 GLY A N 1
ATOM 1817 C CA . GLY A 1 237 ? -25.785 4.150 71.436 1.00 96.81 237 GLY A CA 1
ATOM 1818 C C . GLY A 1 237 ? -24.546 3.469 72.022 1.00 96.81 237 GLY A C 1
ATOM 1819 O O . GLY A 1 237 ? -24.420 3.346 73.243 1.00 96.81 237 GLY A O 1
ATOM 1820 N N . ALA A 1 238 ? -23.598 3.071 71.171 1.00 96.38 238 ALA A N 1
ATOM 1821 C CA . ALA A 1 238 ? -22.342 2.455 71.579 1.00 96.38 238 ALA A CA 1
ATOM 1822 C C . ALA A 1 238 ? -21.449 3.428 72.358 1.00 96.38 238 ALA A C 1
ATOM 1824 O O . ALA A 1 238 ? -20.878 3.031 73.377 1.00 96.38 238 ALA A O 1
ATOM 1825 N N . SER A 1 239 ? -21.361 4.695 71.938 1.00 95.88 239 SER A N 1
ATOM 1826 C CA . SER A 1 239 ? -20.606 5.722 72.663 1.00 95.88 239 SER A CA 1
ATOM 1827 C C . SER A 1 239 ? -21.235 6.020 74.027 1.00 95.88 239 SER A C 1
ATOM 1829 O O . SER A 1 239 ? -20.527 6.024 75.033 1.00 95.88 239 SER A O 1
ATOM 1831 N N . ALA A 1 240 ? -22.565 6.131 74.108 1.00 96.75 240 ALA A N 1
ATOM 1832 C CA . ALA A 1 240 ? -23.275 6.289 75.377 1.00 96.75 240 ALA A CA 1
ATOM 1833 C C . ALA A 1 240 ? -23.088 5.074 76.306 1.00 96.75 240 ALA A C 1
ATOM 1835 O O . ALA A 1 240 ? -22.884 5.222 77.511 1.00 96.75 240 ALA A O 1
ATOM 1836 N N . ALA A 1 241 ? -23.125 3.852 75.767 1.00 97.25 241 ALA A N 1
ATOM 1837 C CA . ALA A 1 241 ? -22.867 2.639 76.539 1.00 97.25 241 ALA A CA 1
ATOM 1838 C C . ALA A 1 241 ? -21.397 2.521 76.978 1.00 97.25 241 ALA A C 1
ATOM 1840 O O . ALA A 1 241 ? -21.124 2.005 78.061 1.00 97.25 241 ALA A O 1
ATOM 1841 N N . ALA A 1 242 ? -20.443 2.980 76.164 1.00 96.25 242 ALA A N 1
ATOM 1842 C CA . ALA A 1 242 ? -19.033 3.062 76.538 1.00 96.25 242 ALA A CA 1
ATOM 1843 C C . ALA A 1 242 ? -18.817 4.067 77.679 1.00 96.25 242 ALA A C 1
ATOM 1845 O O . ALA A 1 242 ? -18.171 3.710 78.662 1.00 96.25 242 ALA A O 1
ATOM 1846 N N . ALA A 1 243 ? -19.437 5.250 77.608 1.00 96.62 243 ALA A N 1
ATOM 1847 C CA . ALA A 1 243 ? -19.410 6.240 78.684 1.00 96.62 243 ALA A CA 1
ATOM 1848 C C . ALA A 1 243 ? -19.981 5.667 79.993 1.00 96.62 243 ALA A C 1
ATOM 1850 O O . ALA A 1 243 ? -19.302 5.668 81.015 1.00 96.62 243 ALA A O 1
ATOM 1851 N N . ARG A 1 244 ? -21.162 5.030 79.942 1.00 97.44 244 ARG A N 1
ATOM 1852 C CA . ARG A 1 244 ? -21.755 4.364 81.119 1.00 97.44 244 ARG A CA 1
ATOM 1853 C C . ARG A 1 244 ? -20.855 3.279 81.712 1.00 97.44 244 ARG A C 1
ATOM 1855 O O . ARG A 1 244 ? -20.809 3.114 82.927 1.00 97.44 244 ARG A O 1
ATOM 1862 N N . ARG A 1 245 ? -20.152 2.509 80.874 1.00 97.50 245 ARG A N 1
ATOM 1863 C CA . ARG A 1 245 ? -19.195 1.497 81.350 1.00 97.50 245 ARG A CA 1
ATOM 1864 C C . ARG A 1 245 ? -17.997 2.138 82.048 1.00 97.50 245 ARG A C 1
ATOM 1866 O O . ARG A 1 245 ? -17.615 1.643 83.104 1.00 97.50 245 ARG A O 1
ATOM 1873 N N . ALA A 1 246 ? -17.454 3.226 81.506 1.00 96.88 246 ALA A N 1
ATOM 1874 C CA . ALA A 1 246 ? -16.373 3.979 82.140 1.00 96.88 246 ALA A CA 1
ATOM 1875 C C . ALA A 1 246 ? -16.806 4.570 83.496 1.00 96.88 246 ALA A C 1
ATOM 1877 O O . ALA A 1 246 ? -16.088 4.431 84.486 1.00 96.88 246 ALA A O 1
ATOM 1878 N N . ASP A 1 247 ? -18.016 5.130 83.579 1.00 96.88 247 ASP A N 1
ATOM 1879 C CA . ASP A 1 247 ? -18.579 5.661 84.828 1.00 96.88 247 ASP A CA 1
ATOM 1880 C C . ASP A 1 247 ? -18.802 4.566 85.880 1.00 96.88 247 ASP A C 1
ATOM 1882 O O . ASP A 1 247 ? -18.521 4.743 87.065 1.00 96.88 247 ASP A O 1
ATOM 1886 N N . ASN A 1 248 ? -19.297 3.401 85.464 1.00 97.00 248 ASN A N 1
ATOM 1887 C CA . ASN A 1 248 ? -19.489 2.276 86.375 1.00 97.00 248 ASN A CA 1
ATOM 1888 C C . ASN A 1 248 ? -18.153 1.707 86.868 1.00 97.00 248 ASN A C 1
ATOM 1890 O O . ASN A 1 248 ? -18.036 1.384 88.052 1.00 97.00 248 ASN A O 1
ATOM 1894 N N . ALA A 1 249 ? -17.151 1.606 85.988 1.00 97.50 249 ALA A N 1
ATOM 1895 C CA . ALA A 1 249 ? -15.806 1.169 86.350 1.00 97.50 249 ALA A CA 1
ATOM 1896 C C . ALA A 1 249 ? -15.171 2.123 87.373 1.00 97.50 249 ALA A C 1
ATOM 1898 O O . ALA A 1 249 ? -14.734 1.670 88.430 1.00 97.50 249 ALA A O 1
ATOM 1899 N N . SER A 1 250 ? -15.231 3.439 87.140 1.00 96.75 250 SER A N 1
ATOM 1900 C CA . SER A 1 250 ? -14.679 4.433 88.072 1.00 96.75 250 SER A CA 1
ATOM 1901 C C . SER A 1 250 ? -15.370 4.405 89.442 1.00 96.75 250 SER A C 1
ATOM 1903 O O . SER A 1 250 ? -14.707 4.488 90.479 1.00 96.75 250 SER A O 1
ATOM 1905 N N . ARG A 1 251 ? -16.694 4.194 89.479 1.00 97.25 251 ARG A N 1
ATOM 1906 C CA . ARG A 1 251 ? -17.445 3.991 90.731 1.00 97.25 251 ARG A CA 1
ATOM 1907 C C . ARG A 1 251 ? -17.045 2.710 91.459 1.00 97.25 251 ARG A C 1
ATOM 1909 O O . ARG A 1 251 ? -17.024 2.698 92.688 1.00 97.25 251 ARG A O 1
ATOM 1916 N N . TYR A 1 252 ? -16.768 1.627 90.737 1.00 97.12 252 TYR A N 1
ATOM 1917 C CA . TYR A 1 252 ? -16.316 0.377 91.344 1.00 97.12 252 TYR A CA 1
ATOM 1918 C C . TYR A 1 252 ? -14.910 0.517 91.932 1.00 97.12 252 TYR A C 1
ATOM 1920 O O . TYR A 1 252 ? -14.687 0.124 93.074 1.00 97.12 252 TYR A O 1
ATOM 1928 N N . GLU A 1 253 ? -13.990 1.144 91.199 1.00 96.81 253 GLU A N 1
ATOM 1929 C CA . GLU A 1 253 ? -12.644 1.447 91.691 1.00 96.81 253 GLU A CA 1
ATOM 1930 C C . GLU A 1 253 ? -12.672 2.350 92.930 1.00 96.81 253 GLU A C 1
ATOM 1932 O O . GLU A 1 253 ? -11.939 2.101 93.883 1.00 96.81 253 GLU A O 1
ATOM 1937 N N . ALA A 1 254 ? -13.548 3.361 92.961 1.00 96.81 254 ALA A N 1
ATOM 1938 C CA . ALA A 1 254 ? -13.747 4.191 94.149 1.00 96.81 254 ALA A CA 1
ATOM 1939 C C . ALA A 1 254 ? -14.201 3.355 95.355 1.00 96.81 254 ALA A C 1
ATOM 1941 O O . ALA A 1 254 ? -13.592 3.438 96.415 1.00 96.81 254 ALA A O 1
ATOM 1942 N N . LYS A 1 255 ? -15.184 2.462 95.173 1.00 97.00 255 LYS A N 1
ATOM 1943 C CA . LYS A 1 255 ? -15.634 1.554 96.241 1.00 97.00 255 LYS A CA 1
ATOM 1944 C C . LYS A 1 255 ? -14.533 0.616 96.737 1.00 97.00 255 LYS A C 1
ATOM 1946 O O . LYS A 1 255 ? -14.514 0.302 97.923 1.00 97.00 255 LYS A O 1
ATOM 1951 N N . GLN A 1 256 ? -13.651 0.144 95.853 1.00 96.75 256 GLN A N 1
ATOM 1952 C CA . GLN A 1 256 ? -12.514 -0.693 96.248 1.00 96.75 256 GLN A CA 1
ATOM 1953 C C . GLN A 1 256 ? -11.540 0.088 97.136 1.00 96.75 256 GLN A C 1
ATOM 1955 O O . GLN A 1 256 ? -11.213 -0.381 98.225 1.00 96.75 256 GLN A O 1
ATOM 1960 N N . ARG A 1 257 ? -11.173 1.313 96.735 1.00 96.56 257 ARG A N 1
ATOM 1961 C CA . ARG A 1 257 ? -10.332 2.206 97.551 1.00 96.56 257 ARG A CA 1
ATOM 1962 C C . ARG A 1 257 ? -10.968 2.503 98.910 1.00 96.56 257 ARG A C 1
ATOM 1964 O O . ARG A 1 257 ? -10.311 2.349 99.936 1.00 96.56 257 ARG A O 1
ATOM 1971 N N . ASP A 1 258 ? -12.261 2.823 98.932 1.00 95.31 258 ASP A N 1
ATOM 1972 C CA . ASP A 1 258 ? -12.994 3.082 100.176 1.00 95.31 258 ASP A CA 1
ATOM 1973 C C . ASP A 1 258 ? -13.020 1.842 101.086 1.00 95.31 258 ASP A C 1
ATOM 1975 O O . ASP A 1 258 ? -12.889 1.941 102.308 1.00 95.31 258 ASP A O 1
ATOM 1979 N N . ALA A 1 259 ? -13.200 0.644 100.519 1.00 94.50 259 ALA A N 1
ATOM 1980 C CA . ALA A 1 259 ? -13.196 -0.605 101.276 1.00 94.50 259 ALA A CA 1
ATOM 1981 C C . ALA A 1 259 ? -11.818 -0.908 101.884 1.00 94.50 259 ALA A C 1
ATOM 1983 O O . ALA A 1 259 ? -11.749 -1.344 103.036 1.00 94.50 259 ALA A O 1
ATOM 1984 N N . GLU A 1 260 ? -10.734 -0.662 101.148 1.00 95.69 260 GLU A N 1
ATOM 1985 C CA . GLU A 1 260 ? -9.360 -0.785 101.645 1.00 95.69 260 GLU A CA 1
ATOM 1986 C C . GLU A 1 260 ? -9.074 0.215 102.769 1.00 95.69 260 GLU A C 1
ATOM 1988 O O . GLU A 1 260 ? -8.608 -0.187 103.837 1.00 95.69 260 GLU A O 1
ATOM 1993 N N . GLU A 1 261 ? -9.441 1.486 102.592 1.00 95.12 261 GLU A N 1
ATOM 1994 C CA . GLU A 1 261 ? -9.300 2.513 103.628 1.00 95.12 261 GLU A CA 1
ATOM 1995 C C . GLU A 1 261 ? -10.091 2.140 104.893 1.00 95.12 261 GLU A C 1
ATOM 1997 O O . GLU A 1 261 ? -9.595 2.229 106.019 1.00 95.12 261 GLU A O 1
ATOM 2002 N N . ASN A 1 262 ? -11.318 1.641 104.725 1.00 95.12 262 ASN A N 1
ATOM 2003 C CA . ASN A 1 262 ? -12.138 1.169 105.836 1.00 95.12 262 ASN A CA 1
ATOM 2004 C C . ASN A 1 262 ? -11.481 -0.007 106.580 1.00 95.12 262 ASN A C 1
ATOM 2006 O O . ASN A 1 262 ? -11.505 -0.020 107.814 1.00 95.12 262 ASN A O 1
ATOM 2010 N N . ARG A 1 263 ? -10.884 -0.975 105.867 1.00 94.62 263 ARG A N 1
ATOM 2011 C CA . ARG A 1 263 ? -10.138 -2.092 106.481 1.00 94.62 263 ARG A CA 1
ATOM 2012 C C . ARG A 1 263 ? -8.962 -1.574 107.302 1.00 94.62 263 ARG A C 1
ATOM 2014 O O . ARG A 1 263 ? -8.880 -1.900 108.485 1.00 94.62 263 ARG A O 1
ATOM 2021 N N . GLN A 1 264 ? -8.141 -0.697 106.724 1.00 94.69 264 GLN A N 1
ATOM 2022 C CA . GLN A 1 264 ? -7.014 -0.066 107.419 1.00 94.69 264 GLN A CA 1
ATOM 2023 C C . GLN A 1 264 ? -7.480 0.688 108.672 1.00 94.69 264 GLN A C 1
ATOM 2025 O O . GLN A 1 264 ? -6.891 0.558 109.745 1.00 94.69 264 GLN A O 1
ATOM 2030 N N . ARG A 1 265 ? -8.597 1.421 108.584 1.00 93.38 265 ARG A N 1
ATOM 2031 C CA . ARG A 1 265 ? -9.174 2.142 109.726 1.00 93.38 265 ARG A CA 1
ATOM 2032 C C . ARG A 1 265 ? -9.637 1.200 110.838 1.00 93.38 265 ARG A C 1
ATOM 2034 O O . ARG A 1 265 ? -9.459 1.511 112.017 1.00 93.38 265 ARG A O 1
ATOM 2041 N N . VAL A 1 266 ? -10.243 0.063 110.497 1.00 94.12 266 VAL A N 1
ATOM 2042 C CA . VAL A 1 266 ? -10.668 -0.948 111.481 1.00 94.12 266 VAL A CA 1
ATOM 2043 C C . VAL A 1 266 ? -9.461 -1.629 112.125 1.00 94.12 266 VAL A C 1
ATOM 2045 O O . VAL A 1 266 ? -9.444 -1.787 113.345 1.00 94.12 266 VAL A O 1
ATOM 2048 N N . GLU A 1 267 ? -8.444 -1.991 111.349 1.00 92.56 267 GLU A N 1
ATOM 2049 C CA . GLU A 1 267 ? -7.198 -2.566 111.866 1.00 92.56 267 GLU A CA 1
ATOM 2050 C C . GLU A 1 267 ? -6.468 -1.593 112.793 1.00 92.56 267 GLU A C 1
ATOM 2052 O O . GLU A 1 267 ? -6.107 -1.974 113.905 1.00 92.56 267 GLU A O 1
ATOM 2057 N N . ALA A 1 268 ? -6.361 -0.315 112.419 1.00 90.62 268 ALA A N 1
ATOM 2058 C CA . ALA A 1 268 ? -5.814 0.729 113.283 1.00 90.62 268 ALA A CA 1
ATOM 2059 C C . ALA A 1 268 ? -6.609 0.858 114.593 1.00 90.62 268 ALA A C 1
ATOM 2061 O O . ALA A 1 268 ? -6.024 0.944 115.674 1.00 90.62 268 ALA A O 1
ATOM 2062 N N . ARG A 1 269 ? -7.950 0.804 114.534 1.00 89.25 269 ARG A N 1
ATOM 2063 C CA . ARG A 1 269 ? -8.801 0.786 115.738 1.00 89.25 269 ARG A CA 1
ATOM 2064 C C . ARG A 1 269 ? -8.535 -0.443 116.609 1.00 89.25 269 ARG A C 1
ATOM 2066 O O . ARG A 1 269 ? -8.425 -0.289 117.822 1.00 89.25 269 ARG A O 1
ATOM 2073 N N . ARG A 1 270 ? -8.400 -1.635 116.019 1.00 90.12 270 ARG A N 1
ATOM 2074 C CA . ARG A 1 270 ? -8.079 -2.878 116.743 1.00 90.12 270 ARG A CA 1
ATOM 2075 C C . ARG A 1 270 ? -6.692 -2.828 117.378 1.00 90.12 270 ARG A C 1
ATOM 2077 O O . ARG A 1 270 ? -6.570 -3.157 118.551 1.00 90.12 270 ARG A O 1
ATOM 2084 N N . ALA A 1 271 ? -5.675 -2.365 116.656 1.00 87.69 271 ALA A N 1
ATOM 2085 C CA . ALA A 1 271 ? -4.323 -2.197 117.183 1.00 87.69 271 ALA A CA 1
ATOM 2086 C C . ALA A 1 271 ? -4.293 -1.192 118.344 1.00 87.69 271 ALA A C 1
ATOM 2088 O O . ALA A 1 271 ? -3.686 -1.455 119.380 1.00 87.69 271 ALA A O 1
ATOM 2089 N N . ASN A 1 272 ? -5.010 -0.072 118.217 1.00 84.19 272 ASN A N 1
ATOM 2090 C CA . ASN A 1 272 ? -5.162 0.899 119.298 1.00 84.19 272 ASN A CA 1
ATOM 2091 C C . ASN A 1 272 ? -5.902 0.309 120.509 1.00 84.19 272 ASN A C 1
ATOM 2093 O O . ASN A 1 272 ? -5.509 0.568 121.644 1.00 84.19 272 ASN A O 1
ATOM 2097 N N . ALA A 1 273 ? -6.942 -0.502 120.291 1.00 81.81 273 ALA A N 1
ATOM 2098 C CA . ALA A 1 273 ? -7.648 -1.198 121.366 1.00 81.81 273 ALA A CA 1
ATOM 2099 C C . ALA A 1 273 ? -6.758 -2.248 122.056 1.00 81.81 273 ALA A C 1
ATOM 2101 O O . ALA A 1 273 ? -6.741 -2.308 123.280 1.00 81.81 273 ALA A O 1
ATOM 2102 N N . ALA A 1 274 ? -5.965 -3.014 121.299 1.00 80.38 274 ALA A N 1
ATOM 2103 C CA . ALA A 1 274 ? -5.001 -3.977 121.832 1.00 80.38 274 ALA A CA 1
ATOM 2104 C C . ALA A 1 274 ? -3.889 -3.290 122.638 1.00 80.38 274 ALA A C 1
ATOM 2106 O O . ALA A 1 274 ? -3.557 -3.751 123.724 1.00 80.38 274 ALA A O 1
ATOM 2107 N N . ARG A 1 275 ? -3.371 -2.145 122.167 1.00 80.31 275 ARG A N 1
ATOM 2108 C CA . ARG A 1 275 ? -2.434 -1.310 122.940 1.00 80.31 275 ARG A CA 1
ATOM 2109 C C . ARG A 1 275 ? -3.058 -0.838 124.254 1.00 80.31 275 ARG A C 1
ATOM 2111 O O . ARG A 1 275 ? -2.415 -0.949 125.290 1.00 80.31 275 ARG A O 1
ATOM 2118 N N . ARG A 1 276 ? -4.317 -0.377 124.225 1.00 78.19 276 ARG A N 1
ATOM 2119 C CA . ARG A 1 276 ? -5.069 0.011 125.434 1.00 78.19 276 ARG A CA 1
ATOM 2120 C C . ARG A 1 276 ? -5.294 -1.169 126.389 1.00 78.19 276 ARG A C 1
ATOM 2122 O O . ARG A 1 276 ? -5.194 -0.988 127.598 1.00 78.19 276 ARG A O 1
ATOM 2129 N N . ALA A 1 277 ? -5.570 -2.363 125.867 1.00 70.94 277 ALA A N 1
ATOM 2130 C CA . ALA A 1 277 ? -5.748 -3.577 126.661 1.00 70.94 277 ALA A CA 1
ATOM 2131 C C . ALA A 1 277 ? -4.430 -4.078 127.273 1.00 70.94 277 ALA A C 1
ATOM 2133 O O . ALA A 1 277 ? -4.424 -4.449 128.438 1.00 70.94 277 ALA A O 1
ATOM 2134 N N . ALA A 1 278 ? -3.311 -4.026 126.541 1.00 70.19 278 ALA A N 1
ATOM 2135 C CA . ALA A 1 278 ? -1.985 -4.334 127.078 1.00 70.19 278 ALA A CA 1
ATOM 2136 C C . ALA A 1 278 ? -1.604 -3.364 128.207 1.00 70.19 278 ALA A C 1
ATOM 2138 O O . ALA A 1 278 ? -1.207 -3.806 129.280 1.00 70.19 278 ALA A O 1
ATOM 2139 N N . SER A 1 279 ? -1.856 -2.060 128.028 1.00 68.88 279 SER A N 1
ATOM 2140 C CA . SER A 1 279 ? -1.673 -1.085 129.113 1.00 68.88 279 SER A CA 1
ATOM 2141 C C . SER A 1 279 ? -2.628 -1.301 130.297 1.00 68.88 279 SER A C 1
ATOM 2143 O O . SER A 1 279 ? -2.282 -0.963 131.422 1.00 68.88 279 SER A O 1
ATOM 2145 N N . ALA A 1 280 ? -3.818 -1.877 130.081 1.00 59.09 280 ALA A N 1
ATOM 2146 C CA . ALA A 1 280 ? -4.749 -2.224 131.159 1.00 59.09 280 ALA A CA 1
ATOM 2147 C C . ALA A 1 280 ? -4.356 -3.527 131.885 1.00 59.09 280 ALA A C 1
ATOM 2149 O O . ALA A 1 280 ? -4.550 -3.623 133.094 1.00 59.09 280 ALA A O 1
ATOM 2150 N N . ALA A 1 281 ? -3.774 -4.502 131.178 1.00 56.09 281 ALA A N 1
ATOM 2151 C CA . ALA A 1 281 ? -3.262 -5.749 131.747 1.00 56.09 281 ALA A CA 1
ATOM 2152 C C . ALA A 1 281 ? -2.025 -5.517 132.632 1.00 56.09 281 ALA A C 1
ATOM 2154 O O . ALA A 1 281 ? -1.941 -6.107 133.705 1.00 56.09 281 ALA A O 1
ATOM 2155 N N . ASP A 1 282 ? -1.149 -4.574 132.266 1.00 55.50 282 ASP A N 1
ATOM 2156 C CA . ASP A 1 282 ? -0.075 -4.088 133.153 1.00 55.50 282 ASP A CA 1
ATOM 2157 C C . ASP A 1 282 ? -0.608 -3.402 134.429 1.00 55.50 282 ASP A C 1
ATOM 2159 O O . ASP A 1 282 ? 0.135 -3.198 135.385 1.00 55.50 282 ASP A O 1
ATOM 2163 N N . THR A 1 283 ? -1.906 -3.078 134.487 1.00 52.84 283 THR A N 1
ATOM 2164 C CA . THR A 1 283 ? -2.534 -2.390 135.627 1.00 52.84 283 THR A CA 1
ATOM 2165 C C . THR A 1 283 ? -3.414 -3.319 136.493 1.00 52.84 283 THR A C 1
ATOM 2167 O O . THR A 1 283 ? -3.999 -2.856 137.469 1.00 52.84 283 THR A O 1
ATOM 2170 N N . ALA A 1 284 ? -3.521 -4.629 136.209 1.00 46.38 284 ALA A N 1
ATOM 2171 C CA . ALA A 1 284 ? -4.498 -5.511 136.874 1.00 46.38 284 ALA A CA 1
ATOM 2172 C C . ALA A 1 284 ? -3.902 -6.801 137.485 1.00 46.38 284 ALA A C 1
ATOM 2174 O O . ALA A 1 284 ? -4.135 -7.907 137.001 1.00 46.38 284 ALA A O 1
ATOM 2175 N N . SER A 1 285 ? -3.201 -6.660 138.618 1.00 38.19 285 SER A N 1
ATOM 2176 C CA . SER A 1 285 ? -2.929 -7.730 139.595 1.00 38.19 285 SER A CA 1
ATOM 2177 C C . SER A 1 285 ? -3.654 -7.432 140.920 1.00 38.19 285 SER A C 1
ATOM 2179 O O . SER A 1 285 ? -3.051 -6.846 141.815 1.00 38.19 285 SER A O 1
ATOM 2181 N N . ALA A 1 286 ? -4.936 -7.815 141.048 1.00 33.03 286 ALA A N 1
ATOM 2182 C CA . ALA A 1 286 ? -5.661 -8.056 142.318 1.00 33.03 286 ALA A CA 1
ATOM 2183 C C . ALA A 1 286 ? -7.079 -8.662 142.054 1.00 33.03 286 ALA A C 1
ATOM 2185 O O . ALA A 1 286 ? -7.738 -8.185 141.128 1.00 33.03 286 ALA A O 1
ATOM 2186 N N . PRO A 1 287 ? -7.573 -9.681 142.810 1.00 42.53 287 PRO A N 1
ATOM 2187 C CA . PRO A 1 287 ? -8.812 -10.441 142.504 1.00 42.53 287 PRO A CA 1
ATOM 2188 C C . PRO A 1 287 ? -9.996 -10.162 143.510 1.00 42.53 287 PRO A C 1
ATOM 2190 O O . PRO A 1 287 ? -9.913 -9.169 144.228 1.00 42.53 287 PRO A O 1
ATOM 2193 N N . PRO A 1 288 ? -11.101 -10.962 143.599 1.00 58.50 288 PRO A N 1
ATOM 2194 C CA . PRO A 1 288 ? -12.479 -10.707 143.096 1.00 58.50 288 PRO A CA 1
ATOM 2195 C C . PRO A 1 288 ? -13.592 -10.736 144.203 1.00 58.50 288 PRO A C 1
ATOM 2197 O O . PRO A 1 288 ? -13.242 -10.741 145.383 1.00 58.50 288 PRO A O 1
ATOM 2200 N N . PRO A 1 289 ? -14.924 -10.741 143.891 1.00 45.38 289 PRO A N 1
ATOM 2201 C CA . PRO A 1 289 ? -15.745 -11.991 144.012 1.00 45.38 289 PRO A CA 1
ATOM 2202 C C . PRO A 1 289 ? -16.992 -12.125 143.058 1.00 45.38 289 PRO A C 1
ATOM 2204 O O . PRO A 1 289 ? -17.571 -11.121 142.661 1.00 45.38 289 PRO A O 1
ATOM 2207 N N . ALA A 1 290 ? -17.297 -13.324 142.499 1.00 32.38 290 ALA A N 1
ATOM 2208 C CA . ALA A 1 290 ? -18.433 -14.288 142.730 1.00 32.38 290 ALA A CA 1
ATOM 2209 C C . ALA A 1 290 ? -19.892 -13.730 142.617 1.00 32.38 290 ALA A C 1
ATOM 2211 O O . ALA A 1 290 ? -20.168 -12.719 143.244 1.00 32.38 290 ALA A O 1
ATOM 2212 N N . ALA A 1 291 ? -20.907 -14.274 141.897 1.00 35.19 291 ALA A N 1
ATOM 2213 C CA . ALA A 1 291 ? -21.427 -15.655 141.693 1.00 35.19 291 ALA A CA 1
ATOM 2214 C C . ALA A 1 291 ? -22.457 -15.721 140.488 1.00 35.19 291 ALA A C 1
ATOM 2216 O O . ALA A 1 291 ? -23.164 -14.738 140.295 1.00 35.19 291 ALA A O 1
ATOM 2217 N N . THR A 1 292 ? -22.387 -16.658 139.504 1.00 39.81 292 THR A N 1
ATOM 2218 C CA . THR A 1 292 ? -23.180 -17.923 139.212 1.00 39.81 292 THR A CA 1
ATOM 2219 C C . THR A 1 292 ? -24.650 -17.789 138.672 1.00 39.81 292 THR A C 1
ATOM 2221 O O . THR A 1 292 ? -25.258 -16.754 138.907 1.00 39.81 292 THR A O 1
ATOM 2224 N N . PRO A 1 293 ? -25.324 -18.818 138.063 1.00 58.47 293 PRO A N 1
ATOM 2225 C CA . PRO A 1 293 ? -24.986 -19.680 136.888 1.00 58.47 293 PRO A CA 1
ATOM 2226 C C . PRO A 1 293 ? -26.165 -20.037 135.878 1.00 58.47 293 PRO A C 1
ATOM 2228 O O . PRO A 1 293 ? -27.306 -20.134 136.305 1.00 58.47 293 PRO A O 1
ATOM 2231 N N . THR A 1 294 ? -25.840 -20.297 134.579 1.00 42.91 294 THR A N 1
ATOM 2232 C CA . THR A 1 294 ? -26.228 -21.407 133.598 1.00 42.91 294 THR A CA 1
ATOM 2233 C C . THR A 1 294 ? -27.740 -21.761 133.319 1.00 42.91 294 THR A C 1
ATOM 2235 O O . THR A 1 294 ? -28.528 -21.525 134.222 1.00 42.91 294 THR A O 1
ATOM 2238 N N . PRO A 1 295 ? -28.226 -22.362 132.169 1.00 52.38 295 PRO A N 1
ATOM 2239 C CA . PRO A 1 295 ? -27.564 -23.263 131.192 1.00 52.38 295 PRO A CA 1
ATOM 2240 C C . PRO A 1 295 ? -27.911 -23.196 129.664 1.00 52.38 295 PRO A C 1
ATOM 2242 O O . PRO A 1 295 ? -28.830 -22.518 129.220 1.00 52.38 295 PRO A O 1
ATOM 2245 N N . ALA A 1 296 ? -27.122 -23.953 128.874 1.00 44.59 296 ALA A N 1
ATOM 2246 C CA . ALA A 1 296 ? -27.180 -24.249 127.416 1.00 44.59 296 ALA A CA 1
ATOM 2247 C C . ALA A 1 296 ? -28.055 -25.515 127.106 1.00 44.59 296 ALA A C 1
ATOM 2249 O O . ALA A 1 296 ? -28.582 -26.031 128.094 1.00 44.59 296 ALA A O 1
ATOM 2250 N N . PRO A 1 297 ? -28.236 -26.087 125.866 1.00 52.59 297 PRO A N 1
ATOM 2251 C CA . PRO A 1 297 ? -27.231 -26.430 124.813 1.00 52.59 297 PRO A CA 1
ATOM 2252 C C . PRO A 1 297 ? -27.707 -26.339 123.310 1.00 52.59 297 PRO A C 1
ATOM 2254 O O . PRO A 1 297 ? -28.814 -25.893 123.042 1.00 52.59 297 PRO A O 1
ATOM 2257 N N . GLY A 1 298 ? -26.846 -26.711 122.327 1.00 41.06 298 GLY A N 1
ATOM 2258 C CA . GLY A 1 298 ? -26.998 -26.579 120.837 1.00 41.06 298 GLY A CA 1
ATOM 2259 C C . GLY A 1 298 ? -27.907 -27.614 120.114 1.00 41.06 298 GLY A C 1
ATOM 2260 O O . GLY A 1 298 ? -28.923 -27.949 120.711 1.00 41.06 298 GLY A O 1
ATOM 2261 N N . PRO A 1 299 ? -27.606 -28.194 118.906 1.00 57.25 299 PRO A N 1
ATOM 2262 C CA . PRO A 1 299 ? -26.462 -28.038 117.970 1.00 57.25 299 PRO A CA 1
ATOM 2263 C C . PRO A 1 299 ? -26.794 -28.122 116.416 1.00 57.25 299 PRO A C 1
ATOM 2265 O O . PRO A 1 299 ? -27.946 -28.235 116.023 1.00 57.25 299 PRO A O 1
ATOM 2268 N N . VAL A 1 300 ? -25.745 -28.129 115.555 1.00 45.56 300 VAL A N 1
ATOM 2269 C CA . VAL A 1 300 ? -25.562 -28.692 114.161 1.00 45.56 300 VAL A CA 1
ATOM 2270 C C . VAL A 1 300 ? -26.345 -28.182 112.913 1.00 45.56 300 VAL A C 1
ATOM 2272 O O . VAL A 1 300 ? -27.556 -28.340 112.829 1.00 45.56 300 VAL A O 1
ATOM 2275 N N . SER A 1 301 ? -25.617 -27.778 111.844 1.00 41.41 301 SER A N 1
ATOM 2276 C CA . SER A 1 301 ? -25.567 -28.441 110.496 1.00 41.41 301 SER A CA 1
ATOM 2277 C C . SER A 1 301 ? -25.237 -27.513 109.300 1.00 41.41 301 SER A C 1
ATOM 2279 O O . SER A 1 301 ? -25.963 -26.576 108.990 1.00 41.41 301 SER A O 1
ATOM 2281 N N . THR A 1 302 ? -24.153 -27.837 108.585 1.00 45.59 302 THR A N 1
ATOM 2282 C CA . THR A 1 302 ? -23.871 -27.611 107.138 1.00 45.59 302 THR A CA 1
ATOM 2283 C C . THR A 1 302 ? -24.785 -28.522 106.269 1.00 45.59 302 THR A C 1
ATOM 2285 O O . THR A 1 302 ? -25.338 -29.441 106.873 1.00 45.59 302 THR A O 1
ATOM 2288 N N . PRO A 1 303 ? -24.971 -28.398 104.914 1.00 54.94 303 PRO A N 1
ATOM 2289 C CA . PRO A 1 303 ? -23.914 -28.175 103.901 1.00 54.94 303 PRO A CA 1
ATOM 2290 C C . PRO A 1 303 ? -24.290 -27.498 102.538 1.00 54.94 303 PRO A C 1
ATOM 2292 O O . PRO A 1 303 ? -25.443 -27.264 102.207 1.00 54.94 303 PRO A O 1
ATOM 2295 N N . SER A 1 304 ? -23.251 -27.349 101.701 1.00 44.94 304 SER A N 1
ATOM 2296 C CA . SER A 1 304 ? -23.196 -27.649 100.248 1.00 44.94 304 SER A CA 1
ATOM 2297 C C . SER A 1 304 ? -23.618 -26.655 99.137 1.00 44.94 304 SER A C 1
ATOM 2299 O O . SER A 1 304 ? -24.451 -25.781 99.353 1.00 44.94 304 SER A O 1
ATOM 2301 N N . PRO A 1 305 ? -23.019 -26.802 97.924 1.00 59.75 305 PRO A N 1
ATOM 2302 C CA . PRO A 1 305 ? -23.001 -25.807 96.846 1.00 59.75 305 PRO A CA 1
ATOM 2303 C C . PRO A 1 305 ? -23.849 -26.182 95.602 1.00 59.75 305 PRO A C 1
ATOM 2305 O O . PRO A 1 305 ? -24.439 -27.256 95.536 1.00 59.75 305 PRO A O 1
ATOM 2308 N N . ALA A 1 306 ? -23.729 -25.321 94.576 1.00 46.38 306 ALA A N 1
ATOM 2309 C CA . ALA A 1 306 ? -23.777 -25.567 93.118 1.00 46.38 306 ALA A CA 1
ATOM 2310 C C . ALA A 1 306 ? -25.036 -25.179 92.282 1.00 46.38 306 ALA A C 1
ATOM 2312 O O . ALA A 1 306 ? -26.133 -25.041 92.817 1.00 46.38 306 ALA A O 1
ATOM 2313 N N . PRO A 1 307 ? -24.834 -24.898 90.966 1.00 61.12 307 PRO A N 1
ATOM 2314 C CA . PRO A 1 307 ? -25.614 -23.956 90.153 1.00 61.12 307 PRO A CA 1
ATOM 2315 C C . PRO A 1 307 ? -26.502 -24.622 89.081 1.00 61.12 307 PRO A C 1
ATOM 2317 O O . PRO A 1 307 ? -26.333 -25.791 88.752 1.00 61.12 307 PRO A O 1
ATOM 2320 N N . GLY A 1 308 ? -27.384 -23.838 88.449 1.00 49.88 308 GLY A N 1
ATOM 2321 C CA . GLY A 1 308 ? -28.153 -24.276 87.279 1.00 49.88 308 GLY A CA 1
ATOM 2322 C C . GLY A 1 308 ? -28.931 -23.146 86.603 1.00 49.88 308 GLY A C 1
ATOM 2323 O O . GLY A 1 308 ? -30.146 -23.059 86.739 1.00 49.88 308 GLY A O 1
ATOM 2324 N N . VAL A 1 309 ? -28.232 -22.273 85.872 1.00 52.12 309 VAL A N 1
ATOM 2325 C CA . VAL A 1 309 ? -28.848 -21.350 84.904 1.00 52.12 309 VAL A CA 1
ATOM 2326 C C . VAL A 1 309 ? -29.247 -22.164 83.673 1.00 52.12 309 VAL A C 1
ATOM 2328 O O . VAL A 1 309 ? -28.390 -22.673 82.956 1.00 52.12 309 VAL A O 1
ATOM 2331 N N . SER A 1 310 ? -30.553 -22.288 83.443 1.00 51.19 310 SER A N 1
ATOM 2332 C CA . SER A 1 310 ? -31.125 -22.778 82.192 1.00 51.19 310 SER A CA 1
ATOM 2333 C C . SER A 1 310 ? -31.286 -21.601 81.229 1.00 51.19 310 SER A C 1
ATOM 2335 O O . SER A 1 310 ? -32.042 -20.665 81.485 1.00 51.19 310 SER A O 1
ATOM 2337 N N . THR A 1 311 ? -30.537 -21.629 80.131 1.00 57.59 311 THR A N 1
ATOM 2338 C CA . THR A 1 311 ? -30.722 -20.777 78.954 1.00 57.59 311 THR A CA 1
ATOM 2339 C C . THR A 1 311 ? -31.822 -21.363 78.064 1.00 57.59 311 THR A C 1
ATOM 2341 O O . THR A 1 311 ? -31.697 -22.514 77.639 1.00 57.59 311 THR A O 1
ATOM 2344 N N . PRO A 1 312 ? -32.855 -20.598 77.672 1.00 67.75 312 PRO A N 1
ATOM 2345 C CA . PRO A 1 312 ? -33.689 -20.967 76.541 1.00 67.75 312 PRO A CA 1
ATOM 2346 C C . PRO A 1 312 ? -33.020 -20.561 75.220 1.00 67.75 312 PRO A C 1
ATOM 2348 O O . PRO A 1 312 ? -32.626 -19.417 74.995 1.00 67.75 312 PRO A O 1
ATOM 2351 N N . ARG A 1 313 ? -32.917 -21.550 74.337 1.00 56.09 313 ARG A N 1
ATOM 2352 C CA . ARG A 1 313 ? -32.560 -21.460 72.921 1.00 56.09 313 ARG A CA 1
ATOM 2353 C C . ARG A 1 313 ? -33.790 -20.995 72.126 1.00 56.09 313 ARG A C 1
ATOM 2355 O O . ARG A 1 313 ? -34.794 -21.702 72.178 1.00 56.09 313 ARG A O 1
ATOM 2362 N N . PRO A 1 314 ? -33.752 -19.900 71.349 1.00 60.78 314 PRO A N 1
ATOM 2363 C CA . PRO A 1 314 ? -34.755 -19.676 70.318 1.00 60.78 314 PRO A CA 1
ATOM 2364 C C . PRO A 1 314 ? -34.374 -20.472 69.066 1.00 60.78 314 PRO A C 1
ATOM 2366 O O . PRO A 1 314 ? -33.292 -20.316 68.499 1.00 60.78 314 PRO A O 1
ATOM 2369 N N . GLY A 1 315 ? -35.265 -21.382 68.682 1.00 61.72 315 GLY A N 1
ATOM 2370 C CA . GLY A 1 315 ? -35.259 -22.046 67.391 1.00 61.72 315 GLY A CA 1
ATOM 2371 C C . GLY A 1 315 ? -36.361 -21.476 66.504 1.00 61.72 315 GLY A C 1
ATOM 2372 O O . GLY A 1 315 ? -37.487 -21.336 66.972 1.00 61.72 315 GLY A O 1
ATOM 2373 N N . LYS A 1 316 ? -35.987 -21.302 65.231 1.00 47.97 316 LYS A N 1
ATOM 2374 C CA . LYS A 1 316 ? -36.781 -20.964 64.038 1.00 47.97 316 LYS A CA 1
ATOM 2375 C C . LYS A 1 316 ? -37.144 -19.497 63.848 1.00 47.97 316 LYS A C 1
ATOM 2377 O O . LYS A 1 316 ? -37.895 -18.943 64.671 1.00 47.97 316 LYS A O 1
#

Radius of gyration: 65.14 Å; chains: 1; bounding box: 91×58×208 Å

Secondary structure (DSSP, 8-state):
----------------------------PPP---------S-SSSS-----------------PPP----------SHHHHHHHHHHHHHHHHHHHHHHHHHHHHHHHHHHHHHHHHHHHHTSTTHHHHHHHHHHHHHHHHHHHHHHHHHHHHHHHHHHHHHHHHHHHHHHHHHHHHHHHHHHHHHHHHHHHHHHHHHHHHHHHHHHHHHHHHHHHHHHHHHHHHHHHHHHHHHHHHHHHHHHHHHHHHHHHHHHHHHHHHHHHHHHHHHHHHHHHHHHHHTT---------------------------PPPP--

Foldseek 3Di:
DDDDDDDDDDDDDDDDDDDDDDDDDDPDDDDDDDDDDDDDPDPPDPPPDPDDDDDDDDDDPDDDDPPPPPPPPQPLDPVSVVVVVVVLVVVVVVLVVLVVVLVVQLVVLVVVLVVQLVVLVVDPCSVVSNVVSVVVSVVSVVVSVVSVVVSVVVVVVSVVVVVVVVVVSVVVVCVVCVVVVVVVVVVVVVVVVVVVVVVVVVVVVCVVCVVVVVVVVVVVVVVVVVVVVVVVVVVVVVVVVVVVVVVVVVVVVVVVVVVVVVVVVVVVVVVVVVVVVVVVVVVDDDDDDDDDDDDDDDDDDDDDDDDDDDDDDDDD

Organism: NCBI:txid1770053

pLDDT: mean 78.42, std 22.94, range [32.38, 98.38]

Sequence (316 aa):
MKPVAPLFRRAAAAASPEQADTPMRCTRTPSLASLRPLTAALAAALAVFAGALAVPVAALAQTAPPASASAPAVASGPDAYAAAEAHDRREQAALDERRADVARRNDDMMRRYQTQQHDCYARFLVNRCLDQAREAMRSEKAALRVEQLAIEDESRALRTAARQRREAQREQQRLADAPRREAEEQRNQAQYQARQQAQAQRAAQRAAEAPQRAANERAYEQKQAERRAQASEAAAGASAAAARRADNASRYEAKQRDAEENRQRVEARRANAARRAASAADTASAPPPAATPTPAPGPVSTPSPAPGVSTPRPGK